Protein AF-A0A2D5JL17-F1 (afdb_monomer)

Foldseek 3Di:
DVVVVVVVVVVVVVVVVVVVVCVVVQVVHDDADQDAQPDFADDVVVVVVVQVVQVVVCVVVPNPDGDDDFFEEAEDEACLAPVNVVCLDVVNVHVHHDHNLVVLVCCVPVVQGAEYEHAGALLSDDLVNLVSQLVSLCCSQQPPVRHGHPRYHYWYWYKAADDDPDPVRGPGIDIDTFPDSDCVRDDSGRDHDDDDSSCVRPVVVVVVVPD

Sequence (211 aa):
MKRLVLLVLFLFLVGTTYFAGGIYYGWIGKLEQVGSIQGKMIPSKIISQRTEAQIKSSKRIGVKEPKQILFGDLHVHTTFSTDAFLWTLPMLNGSGSAPMADACDYARYCSGIDFWATTDHAEASTPRKWEQTKDLVRQCSFASDNEESTDVVSFIGFEWTQVGALPSEHYGHKNVIFKDLEDKKVAKRPIAASGVAVNALRNNAANTSNS

Radius of gyration: 23.54 Å; Cα contacts (8 Å, |Δi|>4): 304; chains: 1; bounding box: 66×35×75 Å

Secondary structure (DSSP, 8-state):
-HHHHHHHHHHHHHHHHHHHHHHHTTTT----------PPPPPHHHHHHHHHHHHHHHHHTT-SSPPPP--EEEEE--TTSHHHHHHTSGGGT------TTHHHHIIIIIS--SEEEE--BGGG--HHHHHHHHHHHHHHHB-TTSPBPSS-EEEEEEEEE---SSGGG---EEEEEES--STTTS-SS--PPSSHHHIIIIIHHHTTS--

Structure (mmCIF, N/CA/C/O backbone):
data_AF-A0A2D5JL17-F1
#
_entry.id   AF-A0A2D5JL17-F1
#
loop_
_atom_site.group_PDB
_atom_site.id
_atom_site.type_symbol
_atom_site.label_atom_id
_atom_site.label_alt_id
_atom_site.label_comp_id
_atom_site.label_asym_id
_atom_site.label_entity_id
_atom_site.label_seq_id
_atom_site.pdbx_PDB_ins_code
_atom_site.Cartn_x
_atom_site.Cartn_y
_atom_site.Cartn_z
_atom_site.occupancy
_atom_site.B_iso_or_equiv
_atom_site.auth_seq_id
_atom_site.auth_comp_id
_atom_site.auth_asym_id
_atom_site.auth_atom_id
_atom_site.pdbx_PDB_model_num
ATOM 1 N N . MET A 1 1 ? 36.446 10.413 -47.952 1.00 73.06 1 MET A N 1
ATOM 2 C CA . MET A 1 1 ? 35.986 9.185 -47.259 1.00 73.06 1 MET A CA 1
ATOM 3 C C . MET A 1 1 ? 36.547 9.039 -45.842 1.00 73.06 1 MET A C 1
ATOM 5 O O . MET A 1 1 ? 35.755 9.133 -44.921 1.00 73.06 1 MET A O 1
ATOM 9 N N . LYS A 1 2 ? 37.866 8.907 -45.609 1.00 84.56 2 LYS A N 1
ATOM 10 C CA . LYS A 1 2 ? 38.431 8.702 -44.247 1.00 84.56 2 LYS A CA 1
ATOM 11 C C . LYS A 1 2 ? 38.039 9.767 -43.202 1.00 84.56 2 LYS A C 1
ATOM 13 O O . LYS A 1 2 ? 37.669 9.414 -42.093 1.00 84.56 2 LYS A O 1
ATOM 18 N N . ARG A 1 3 ? 38.063 11.059 -43.562 1.00 88.25 3 ARG A N 1
ATOM 19 C CA . ARG A 1 3 ? 37.643 12.158 -42.663 1.00 88.25 3 ARG A CA 1
ATOM 20 C C . ARG A 1 3 ? 36.155 12.109 -42.303 1.00 88.25 3 ARG A C 1
ATOM 22 O O . ARG A 1 3 ? 35.802 12.409 -41.174 1.00 88.25 3 ARG A O 1
ATOM 29 N N . LEU A 1 4 ? 35.308 11.693 -43.246 1.00 91.38 4 LEU A N 1
ATOM 30 C CA . LEU A 1 4 ? 33.873 11.526 -43.014 1.00 91.38 4 LEU A CA 1
ATOM 31 C C . LEU A 1 4 ? 33.614 10.346 -42.067 1.00 91.38 4 LEU A C 1
ATOM 33 O O . LEU A 1 4 ? 32.843 10.478 -41.129 1.00 91.38 4 LEU A O 1
ATOM 37 N N . VAL A 1 5 ? 34.322 9.229 -42.263 1.00 93.38 5 VAL A N 1
ATOM 38 C CA . VAL A 1 5 ? 34.250 8.058 -41.372 1.00 93.38 5 VAL A CA 1
ATOM 39 C C . VAL A 1 5 ? 34.704 8.414 -39.953 1.00 93.38 5 VAL A C 1
ATOM 41 O O . VAL A 1 5 ? 34.017 8.080 -38.995 1.00 93.38 5 VAL A O 1
ATOM 44 N N . LEU A 1 6 ? 35.816 9.143 -39.807 1.00 94.31 6 LEU A N 1
ATOM 45 C CA . LEU A 1 6 ? 36.299 9.608 -38.501 1.00 94.31 6 LEU A CA 1
ATOM 46 C C . LEU A 1 6 ? 35.304 10.550 -37.810 1.00 94.31 6 LEU A C 1
ATOM 48 O O . LEU A 1 6 ? 35.093 10.426 -36.609 1.00 94.31 6 LEU A O 1
ATOM 52 N N . LEU A 1 7 ? 34.671 11.456 -38.560 1.00 95.44 7 LEU A N 1
ATOM 53 C CA . LEU A 1 7 ? 33.655 12.360 -38.021 1.00 95.44 7 LEU A CA 1
ATOM 54 C C . LEU A 1 7 ? 32.419 11.593 -37.528 1.00 95.44 7 LEU A C 1
ATOM 56 O O . LEU A 1 7 ? 31.930 11.864 -36.436 1.00 95.44 7 LEU A O 1
ATOM 60 N N . VAL A 1 8 ? 31.943 10.610 -38.296 1.00 95.88 8 VAL A N 1
ATOM 61 C CA . VAL A 1 8 ? 30.804 9.765 -37.900 1.00 95.88 8 VAL A CA 1
ATOM 62 C C . VAL A 1 8 ? 31.134 8.947 -36.651 1.00 95.88 8 VAL A C 1
ATOM 64 O O . VAL A 1 8 ? 30.331 8.914 -35.724 1.00 95.88 8 VAL A O 1
ATOM 67 N N . LEU A 1 9 ? 32.325 8.342 -36.582 1.00 96.00 9 LEU A N 1
ATOM 68 C CA . LEU A 1 9 ? 32.768 7.601 -35.395 1.00 96.00 9 LEU A CA 1
ATOM 69 C C . LEU A 1 9 ? 32.884 8.505 -34.163 1.00 96.00 9 LEU A C 1
ATOM 71 O O . LEU A 1 9 ? 32.472 8.109 -33.075 1.00 96.00 9 LEU A O 1
ATOM 75 N N . PHE A 1 10 ? 33.399 9.725 -34.329 1.00 96.75 10 PHE A N 1
ATOM 76 C CA . PHE A 1 10 ? 33.478 10.699 -33.245 1.00 96.75 10 PHE A CA 1
ATOM 77 C C . PHE A 1 10 ? 32.087 11.109 -32.746 1.00 96.75 10 PHE A C 1
ATOM 79 O O . PHE A 1 10 ? 31.839 11.068 -31.545 1.00 96.75 10 PHE A O 1
ATOM 86 N N . LEU A 1 11 ? 31.157 11.437 -33.649 1.00 96.75 11 LEU A N 1
ATOM 87 C CA . LEU A 1 11 ? 29.778 11.776 -33.283 1.00 96.75 11 LEU A CA 1
ATOM 88 C C . LEU A 1 11 ? 29.062 10.608 -32.598 1.00 96.75 11 LEU A C 1
ATOM 90 O O . LEU A 1 11 ? 28.341 10.825 -31.629 1.00 96.75 11 LEU A O 1
ATOM 94 N N . PHE A 1 12 ? 29.292 9.374 -33.051 1.00 97.12 12 PHE A N 1
ATOM 95 C CA . PHE A 1 12 ? 28.747 8.183 -32.406 1.00 97.12 12 PHE A CA 1
ATOM 96 C C . PHE A 1 12 ? 29.311 7.990 -30.991 1.00 97.12 12 PHE A C 1
ATOM 98 O O . PHE A 1 12 ? 28.561 7.719 -30.054 1.00 97.12 12 PHE A O 1
ATOM 105 N N . LEU A 1 13 ? 30.618 8.188 -30.799 1.00 97.19 13 LEU A N 1
ATOM 106 C CA . LEU A 1 13 ? 31.252 8.106 -29.482 1.00 97.19 13 LEU A CA 1
ATOM 107 C C . LEU A 1 13 ? 30.732 9.198 -28.534 1.00 97.19 13 LEU A C 1
ATOM 109 O O . LEU A 1 13 ? 30.381 8.915 -27.391 1.00 97.19 13 LEU A O 1
ATOM 113 N N . VAL A 1 14 ? 30.635 10.445 -29.001 1.00 97.12 14 VAL A N 1
ATOM 114 C CA . VAL A 1 14 ? 30.084 11.558 -28.210 1.00 97.12 14 VAL A CA 1
ATOM 115 C C . VAL A 1 14 ? 28.610 11.313 -27.883 1.00 97.12 14 VAL A C 1
ATOM 117 O O . VAL A 1 14 ? 28.195 11.495 -26.744 1.00 97.12 14 VAL A O 1
ATOM 120 N N . GLY A 1 15 ? 27.821 10.841 -28.849 1.00 96.06 15 GLY A N 1
ATOM 121 C CA . GLY A 1 15 ? 26.410 10.523 -28.640 1.00 96.06 15 GLY A CA 1
ATOM 122 C C . GLY A 1 15 ? 26.205 9.402 -27.622 1.00 96.06 15 GLY A C 1
ATOM 123 O O . GLY A 1 15 ? 25.405 9.547 -26.701 1.00 96.06 15 GLY A O 1
ATOM 124 N N . THR A 1 16 ? 26.959 8.306 -27.737 1.00 95.06 16 THR A N 1
ATOM 125 C CA . THR A 1 16 ? 26.862 7.173 -26.801 1.00 95.06 16 THR A CA 1
ATOM 126 C C . THR A 1 16 ? 27.352 7.538 -25.402 1.00 95.06 16 THR A C 1
ATOM 128 O O . THR A 1 16 ? 26.693 7.185 -24.429 1.00 95.06 16 THR A O 1
ATOM 131 N N . THR A 1 17 ? 28.447 8.294 -25.276 1.00 95.50 17 THR A N 1
ATOM 132 C CA . THR A 1 17 ? 28.935 8.778 -23.970 1.00 95.50 17 THR A CA 1
ATOM 133 C C . THR A 1 17 ? 27.968 9.762 -23.319 1.00 95.50 17 THR A C 1
ATOM 135 O O . THR A 1 17 ? 27.693 9.633 -22.128 1.00 95.50 17 THR A O 1
ATOM 138 N N . TYR A 1 18 ? 27.390 10.693 -24.084 1.00 95.25 18 TYR A N 1
ATOM 139 C CA . TYR A 1 18 ? 26.364 11.609 -23.587 1.00 95.25 18 TYR A CA 1
ATOM 140 C C . TYR A 1 18 ? 25.111 10.857 -23.124 1.00 95.25 18 TYR A C 1
ATOM 142 O O . TYR A 1 18 ? 24.615 11.100 -22.027 1.00 95.25 18 TYR A O 1
ATOM 150 N N . PHE A 1 19 ? 24.635 9.894 -23.918 1.00 92.44 19 PHE A N 1
ATOM 151 C CA . PHE A 1 19 ? 23.480 9.067 -23.572 1.00 92.44 19 PHE A CA 1
ATOM 152 C C . PHE A 1 19 ? 23.734 8.206 -22.326 1.00 92.44 19 PHE A C 1
ATOM 154 O O . PHE A 1 19 ? 22.930 8.221 -21.395 1.00 92.44 19 PHE A O 1
ATOM 161 N N . ALA A 1 20 ? 24.875 7.513 -22.257 1.00 92.31 20 ALA A N 1
ATOM 162 C CA . ALA A 1 20 ? 25.261 6.713 -21.096 1.00 92.31 20 ALA A CA 1
ATOM 163 C C . ALA A 1 20 ? 25.436 7.575 -19.835 1.00 92.31 20 ALA A C 1
ATOM 165 O O . ALA A 1 20 ? 24.981 7.190 -18.759 1.00 92.31 20 ALA A O 1
ATOM 166 N N . GLY A 1 21 ? 26.029 8.766 -19.971 1.00 93.50 21 GLY A N 1
ATOM 167 C CA . GLY A 1 21 ? 26.091 9.762 -18.904 1.00 93.50 21 GLY A CA 1
ATOM 168 C C . GLY A 1 21 ? 24.695 10.186 -18.444 1.00 93.50 21 GLY A C 1
ATOM 169 O O . GLY A 1 21 ? 24.423 10.192 -17.249 1.00 93.50 21 GLY A O 1
ATOM 170 N N . GLY A 1 22 ? 23.780 10.450 -19.378 1.00 92.25 22 GLY A N 1
ATOM 171 C CA . GLY A 1 22 ? 22.385 10.775 -19.079 1.00 92.25 22 GLY A CA 1
ATOM 172 C C . GLY A 1 22 ? 21.654 9.673 -18.305 1.00 92.25 22 GLY A C 1
ATOM 173 O O . GLY A 1 22 ? 20.919 9.979 -17.367 1.00 92.25 22 GLY A O 1
ATOM 174 N N . ILE A 1 23 ? 21.895 8.397 -18.632 1.00 88.12 23 ILE A N 1
ATOM 175 C CA . ILE A 1 23 ? 21.399 7.252 -17.849 1.00 88.12 23 ILE A CA 1
ATOM 176 C C . ILE A 1 23 ? 22.005 7.267 -16.443 1.00 88.12 23 ILE A C 1
ATOM 178 O O . ILE A 1 23 ? 21.276 7.202 -15.456 1.00 88.12 23 ILE A O 1
ATOM 182 N N . TYR A 1 24 ? 23.331 7.379 -16.347 1.00 88.38 24 TYR A N 1
ATOM 183 C CA . TYR A 1 24 ? 24.060 7.316 -15.080 1.00 88.38 24 TYR A CA 1
ATOM 184 C C . TYR A 1 24 ? 23.655 8.432 -14.106 1.00 88.38 24 TYR A C 1
ATOM 186 O O . TYR A 1 24 ? 23.441 8.182 -12.922 1.00 88.38 24 TYR A O 1
ATOM 194 N N . TYR A 1 25 ? 23.492 9.659 -14.605 1.00 90.00 25 TYR A N 1
ATOM 195 C CA . TYR A 1 25 ? 23.049 10.809 -13.812 1.00 90.00 25 TYR A CA 1
ATOM 196 C C . TYR A 1 25 ? 21.520 10.890 -13.649 1.00 90.00 25 TYR A C 1
ATOM 198 O O . TYR A 1 25 ? 21.024 11.797 -12.977 1.00 90.00 25 TYR A O 1
ATOM 206 N N . GLY A 1 26 ? 20.762 9.953 -14.231 1.00 84.56 26 GLY A N 1
ATOM 207 C CA . GLY A 1 26 ? 19.308 9.865 -14.086 1.00 84.56 26 GLY A CA 1
ATOM 208 C C . GLY A 1 26 ? 18.527 10.972 -14.800 1.00 84.56 26 GLY A C 1
ATOM 209 O O . GLY A 1 26 ? 17.418 11.302 -14.383 1.00 84.56 26 GLY A O 1
ATOM 210 N N . TRP A 1 27 ? 19.080 11.563 -15.864 1.00 87.50 27 TRP A N 1
ATOM 211 C CA . TRP A 1 27 ? 18.397 12.589 -16.668 1.00 87.50 27 TRP A CA 1
ATOM 212 C C . TRP A 1 27 ? 17.170 12.045 -17.402 1.00 87.50 27 TRP A C 1
ATOM 214 O O . TRP A 1 27 ? 16.247 12.795 -17.699 1.00 87.50 27 TRP A O 1
ATOM 224 N N . ILE A 1 28 ? 17.149 10.738 -17.664 1.00 83.31 28 ILE A N 1
ATOM 225 C CA . ILE A 1 28 ? 16.029 10.041 -18.308 1.00 83.31 28 ILE A CA 1
ATOM 226 C C . ILE A 1 28 ? 15.045 9.418 -17.302 1.00 83.31 28 ILE A C 1
ATOM 228 O O . ILE A 1 28 ? 14.221 8.587 -17.673 1.00 83.31 28 ILE A O 1
ATOM 232 N N . GLY A 1 29 ? 15.142 9.802 -16.027 1.00 78.88 29 GLY A N 1
ATOM 233 C CA . GLY A 1 29 ? 14.316 9.286 -14.942 1.00 78.88 29 GLY A CA 1
ATOM 234 C C . GLY A 1 29 ? 15.109 8.475 -13.922 1.00 78.88 29 GLY A C 1
ATOM 235 O O . GLY A 1 29 ? 16.240 8.045 -14.155 1.00 78.88 29 GLY A O 1
ATOM 236 N N . LYS A 1 30 ? 14.497 8.282 -12.755 1.00 80.00 30 LYS A N 1
ATOM 237 C CA . LYS A 1 30 ? 15.030 7.459 -11.668 1.00 80.00 30 LYS A CA 1
ATOM 238 C C . LYS A 1 30 ? 14.089 6.292 -11.431 1.00 80.00 30 LYS A C 1
ATOM 240 O O . LYS A 1 30 ? 12.882 6.410 -11.613 1.00 80.00 30 LYS A O 1
ATOM 245 N N . LEU A 1 31 ? 14.658 5.166 -11.021 1.00 81.88 31 LEU A N 1
ATOM 246 C CA . LEU A 1 31 ? 13.867 4.011 -10.629 1.00 81.88 31 LEU A CA 1
ATOM 247 C C . LEU A 1 31 ? 13.041 4.352 -9.387 1.00 81.88 31 LEU A C 1
ATOM 249 O O . LEU A 1 31 ? 13.606 4.844 -8.410 1.00 81.88 31 LEU A O 1
ATOM 253 N N . GLU A 1 32 ? 11.751 4.019 -9.418 1.00 83.31 32 GLU A N 1
ATOM 254 C CA . GLU A 1 32 ? 10.843 4.191 -8.283 1.00 83.31 32 GLU A CA 1
ATOM 255 C C . GLU A 1 32 ? 11.391 3.491 -7.028 1.00 83.31 32 GLU A C 1
ATOM 257 O O . GLU A 1 32 ? 11.836 2.328 -7.082 1.00 83.31 32 GLU A O 1
ATOM 262 N N . GLN A 1 33 ? 11.380 4.227 -5.916 1.00 85.50 33 GLN A N 1
ATOM 263 C CA . GLN A 1 33 ? 11.885 3.803 -4.612 1.00 85.50 33 GLN A CA 1
ATOM 264 C C . GLN A 1 33 ? 10.748 3.772 -3.596 1.00 85.50 33 GLN A C 1
ATOM 266 O O . GLN A 1 33 ? 9.767 4.492 -3.726 1.00 85.50 33 GLN A O 1
ATOM 271 N N . VAL A 1 34 ? 10.917 2.974 -2.544 1.00 91.12 34 VAL A N 1
ATOM 272 C CA . VAL A 1 34 ? 9.955 2.917 -1.432 1.00 91.12 34 VAL A CA 1
ATOM 273 C C . VAL A 1 34 ? 9.833 4.266 -0.724 1.00 91.12 34 VAL A C 1
ATOM 275 O O . VAL A 1 34 ? 8.748 4.628 -0.290 1.00 91.12 34 VAL A O 1
ATOM 278 N N . GLY A 1 35 ? 10.933 5.016 -0.619 1.00 90.56 35 GLY A N 1
ATOM 279 C CA . GLY A 1 35 ? 11.022 6.173 0.271 1.00 90.56 35 GLY A CA 1
ATOM 280 C C . GLY A 1 35 ? 11.260 5.749 1.720 1.00 90.56 35 GLY A C 1
ATOM 281 O O . GLY A 1 35 ? 11.680 4.622 1.984 1.00 90.56 35 GLY A O 1
ATOM 282 N N . SER A 1 36 ? 11.015 6.663 2.654 1.00 90.00 36 SER A N 1
ATOM 283 C CA . SER A 1 36 ? 11.091 6.399 4.090 1.00 90.00 36 SER A CA 1
ATOM 284 C C . SER A 1 36 ? 9.949 7.088 4.822 1.00 90.00 36 SER A C 1
ATOM 286 O O . SER A 1 36 ? 9.604 8.226 4.503 1.00 90.00 36 SER A O 1
ATOM 288 N N . ILE A 1 37 ? 9.388 6.388 5.808 1.00 90.31 37 ILE A N 1
ATOM 289 C CA . ILE A 1 37 ? 8.346 6.911 6.694 1.00 90.31 37 ILE A CA 1
ATOM 290 C C . ILE A 1 37 ? 8.965 8.049 7.512 1.00 90.31 37 ILE A C 1
ATOM 292 O O . ILE A 1 37 ? 9.978 7.851 8.187 1.00 90.31 37 ILE A O 1
ATOM 296 N N . GLN A 1 38 ? 8.392 9.245 7.413 1.00 89.44 38 GLN A N 1
ATOM 297 C CA . GLN A 1 38 ? 8.876 10.445 8.101 1.00 89.44 38 GLN A CA 1
ATOM 298 C C . GLN A 1 38 ? 8.184 10.635 9.448 1.00 89.44 38 GLN A C 1
ATOM 300 O O . GLN A 1 38 ? 8.760 11.173 10.398 1.00 89.44 38 GLN A O 1
ATOM 305 N N . GLY A 1 39 ? 6.918 10.240 9.518 1.00 85.38 39 GLY A N 1
ATOM 306 C CA . GLY A 1 39 ? 6.079 10.447 10.673 1.00 85.38 39 GLY A CA 1
ATOM 307 C C . GLY A 1 39 ? 6.369 9.476 11.813 1.00 85.38 39 GLY A C 1
ATOM 308 O O . GLY A 1 39 ? 6.630 8.291 11.621 1.00 85.38 39 GLY A O 1
ATOM 309 N N . LYS A 1 40 ? 6.281 9.984 13.044 1.00 87.69 40 LYS A N 1
ATOM 310 C CA . LYS A 1 40 ? 6.382 9.162 14.260 1.00 87.69 40 LYS A CA 1
ATOM 311 C C . LYS A 1 40 ? 5.055 8.468 14.557 1.00 87.69 40 LYS A C 1
ATOM 313 O O . LYS A 1 40 ? 4.041 8.795 13.953 1.00 87.69 40 LYS A O 1
ATOM 318 N N . MET A 1 41 ? 5.030 7.556 15.519 1.00 87.88 41 MET A N 1
ATOM 319 C CA . MET A 1 41 ? 3.767 7.035 16.043 1.00 87.88 41 MET A CA 1
ATOM 320 C C . MET A 1 41 ? 2.947 8.160 16.700 1.00 87.88 41 MET A C 1
ATOM 322 O O . MET A 1 41 ? 3.504 9.031 17.379 1.00 87.88 41 MET A O 1
ATOM 326 N N . ILE A 1 42 ? 1.624 8.142 16.531 1.00 90.50 42 ILE A N 1
ATOM 327 C CA . ILE A 1 42 ? 0.713 9.001 17.290 1.00 90.50 42 ILE A CA 1
ATOM 328 C C . ILE A 1 42 ? 0.882 8.673 18.782 1.00 90.50 42 ILE A C 1
ATOM 330 O O . ILE A 1 42 ? 0.836 7.501 19.158 1.00 90.50 42 ILE A O 1
ATOM 334 N N . PRO A 1 43 ? 1.036 9.678 19.667 1.00 91.38 43 PRO A N 1
ATOM 335 C CA . PRO A 1 43 ? 1.224 9.424 21.089 1.00 91.38 43 PRO A CA 1
ATOM 336 C C . PRO A 1 43 ? 0.095 8.572 21.684 1.00 91.38 43 PRO A C 1
ATOM 338 O O . PRO A 1 43 ? -1.084 8.900 21.528 1.00 91.38 43 PRO A O 1
ATOM 341 N N . SER A 1 44 ? 0.454 7.543 22.456 1.00 90.25 44 SER A N 1
ATOM 342 C CA . SER A 1 44 ? -0.489 6.601 23.084 1.00 90.25 44 SER A CA 1
ATOM 343 C C . SER A 1 44 ? -1.589 7.285 23.904 1.00 90.25 44 SER A C 1
ATOM 345 O O . SER A 1 44 ? -2.731 6.832 23.927 1.00 90.25 44 SER A O 1
ATOM 347 N N . LYS A 1 45 ? -1.287 8.438 24.517 1.00 94.25 45 LYS A N 1
ATOM 348 C CA . LYS A 1 45 ? -2.273 9.271 25.219 1.00 94.25 45 LYS A CA 1
ATOM 349 C C . LYS A 1 45 ? -3.419 9.722 24.307 1.00 94.25 45 LYS A C 1
ATOM 351 O O . LYS A 1 45 ? -4.567 9.712 24.739 1.00 94.25 45 LYS A O 1
ATOM 356 N N . ILE A 1 46 ? -3.124 10.108 23.065 1.00 93.94 46 ILE A N 1
ATOM 357 C CA . ILE A 1 46 ? -4.140 10.520 22.086 1.00 93.94 46 ILE A CA 1
ATOM 358 C C . ILE A 1 46 ? -4.995 9.315 21.681 1.00 93.94 46 ILE A C 1
ATOM 360 O O . ILE A 1 46 ? -6.218 9.430 21.628 1.00 93.94 46 ILE A O 1
ATOM 364 N N . ILE A 1 47 ? -4.373 8.152 21.466 1.00 92.06 47 ILE A N 1
ATOM 365 C CA . ILE A 1 47 ? -5.085 6.907 21.150 1.00 92.06 47 ILE A CA 1
ATOM 366 C C . ILE A 1 47 ? -6.014 6.495 22.306 1.00 92.06 47 ILE A C 1
ATOM 368 O O . ILE A 1 47 ? -7.204 6.275 22.084 1.00 92.06 47 ILE A O 1
ATOM 372 N N . SER A 1 48 ? -5.531 6.508 23.555 1.00 92.88 48 SER A N 1
ATOM 373 C CA . SER A 1 48 ? -6.350 6.228 24.750 1.00 92.88 48 SER A CA 1
ATOM 374 C C . SER A 1 48 ? -7.536 7.185 24.864 1.00 92.88 48 SER A C 1
ATOM 376 O O . SER A 1 48 ? -8.666 6.750 25.077 1.00 92.88 48 SER A O 1
ATOM 378 N N . GLN A 1 49 ? -7.316 8.485 24.639 1.00 95.19 49 GLN A N 1
ATOM 379 C CA . GLN A 1 49 ? -8.383 9.490 24.670 1.00 95.19 49 GLN A CA 1
ATOM 380 C C . GLN A 1 49 ? -9.472 9.225 23.620 1.00 95.19 49 GLN A C 1
ATOM 382 O O . GLN A 1 49 ? -10.659 9.378 23.921 1.00 95.19 49 GLN A O 1
ATOM 387 N N . ARG A 1 50 ? -9.099 8.802 22.402 1.00 93.25 50 ARG A N 1
ATOM 388 C CA . ARG A 1 50 ? -10.059 8.415 21.350 1.00 93.25 50 ARG A CA 1
ATOM 389 C C . ARG A 1 50 ? -10.886 7.200 21.778 1.00 93.25 50 ARG A C 1
ATOM 391 O O . ARG A 1 50 ? -12.116 7.235 21.690 1.00 93.25 50 ARG A O 1
ATOM 398 N N . THR A 1 51 ? -10.233 6.167 22.304 1.00 93.19 51 THR A N 1
ATOM 399 C CA . THR A 1 51 ? -10.892 4.946 22.791 1.00 93.19 51 THR A CA 1
ATOM 400 C C . THR A 1 51 ? -11.847 5.239 23.951 1.00 93.19 51 THR A C 1
ATOM 402 O O . THR A 1 51 ? -13.008 4.826 23.930 1.00 93.19 51 THR A O 1
ATOM 405 N N . GLU A 1 52 ? -11.415 6.025 24.938 1.00 94.88 52 GLU A N 1
ATOM 406 C CA . GLU A 1 52 ? -12.249 6.451 26.067 1.00 94.88 52 GLU A CA 1
ATOM 407 C C . GLU A 1 52 ? -13.471 7.257 25.609 1.00 94.88 52 GLU A C 1
ATOM 409 O O . GLU A 1 52 ? -14.580 7.053 26.115 1.00 94.88 52 GLU A O 1
ATOM 414 N N . ALA A 1 53 ? -13.305 8.142 24.620 1.00 95.25 53 ALA A N 1
ATOM 415 C CA . ALA A 1 53 ? -14.406 8.908 24.048 1.00 95.25 53 ALA A CA 1
ATOM 416 C C . ALA A 1 53 ? -15.450 8.005 23.362 1.00 95.25 53 ALA A C 1
ATOM 418 O O . ALA A 1 53 ? -16.656 8.229 23.541 1.00 95.25 53 ALA A O 1
ATOM 419 N N . GLN A 1 54 ? -15.024 6.960 22.638 1.00 95.19 54 GLN A N 1
ATOM 420 C CA . GLN A 1 54 ? -15.937 5.961 22.064 1.00 95.19 54 GLN A CA 1
ATOM 421 C C . GLN A 1 54 ? -16.663 5.157 23.156 1.00 95.19 54 GLN A C 1
ATOM 423 O O . GLN A 1 54 ? -17.890 5.023 23.119 1.00 95.19 54 GLN A O 1
ATOM 428 N N . ILE A 1 55 ? -15.947 4.683 24.182 1.00 95.12 55 ILE A N 1
ATOM 429 C CA . ILE A 1 55 ? -16.537 3.935 25.307 1.00 95.12 55 ILE A CA 1
ATOM 430 C C . ILE A 1 55 ? -17.554 4.799 26.065 1.00 95.12 55 ILE A C 1
ATOM 432 O O . ILE A 1 55 ? -18.653 4.350 26.389 1.00 95.12 55 ILE A O 1
ATOM 436 N N . LYS A 1 56 ? -17.237 6.071 26.326 1.00 95.31 56 LYS A N 1
ATOM 437 C CA . LYS A 1 56 ? -18.171 7.001 26.974 1.00 95.31 56 LYS A CA 1
ATOM 438 C C . LYS A 1 56 ? -19.413 7.233 26.113 1.00 95.31 56 LYS A C 1
ATOM 440 O O . LYS A 1 56 ? -20.521 7.304 26.641 1.00 95.31 56 LYS A O 1
ATOM 445 N N . SER A 1 57 ? -19.246 7.339 24.796 1.00 95.88 57 SER A N 1
ATOM 446 C CA . SER A 1 57 ? -20.356 7.531 23.856 1.00 95.88 57 SER A CA 1
ATOM 447 C C . SER A 1 57 ? -21.270 6.314 23.770 1.00 95.88 57 SER A C 1
ATOM 449 O O . SER A 1 57 ? -22.482 6.472 23.879 1.00 95.88 57 SER A O 1
ATOM 451 N N . SER A 1 58 ? -20.708 5.111 23.667 1.00 95.69 58 SER A N 1
ATOM 452 C CA . SER A 1 58 ? -21.476 3.859 23.638 1.00 95.69 58 SER A CA 1
ATOM 453 C C . SER A 1 58 ? -22.259 3.624 24.935 1.00 95.69 58 SER A C 1
ATOM 455 O O . SER A 1 58 ? -23.439 3.278 24.885 1.00 95.69 58 SER A O 1
ATOM 457 N N . LYS A 1 59 ? -21.664 3.916 26.101 1.00 94.31 59 LYS A N 1
ATOM 458 C CA . LYS A 1 59 ? -22.370 3.858 27.393 1.00 94.31 59 LYS A CA 1
ATOM 459 C C . LYS A 1 59 ? -23.551 4.832 27.461 1.00 94.31 59 LYS A C 1
ATOM 461 O O . LYS A 1 59 ? -24.599 4.469 27.986 1.00 94.31 59 LYS A O 1
ATOM 466 N N . ARG A 1 60 ? -23.424 6.044 26.900 1.00 95.81 60 ARG A N 1
ATOM 467 C CA . ARG A 1 60 ? -24.518 7.041 26.866 1.00 95.81 60 ARG A CA 1
ATOM 468 C C . ARG A 1 60 ? -25.743 6.579 26.077 1.00 95.81 60 ARG A C 1
ATOM 470 O O . ARG A 1 60 ? -26.845 6.991 26.414 1.00 95.81 60 ARG A O 1
ATOM 477 N N . ILE A 1 61 ? -25.558 5.736 25.064 1.00 96.00 61 ILE A N 1
ATOM 478 C CA . ILE A 1 61 ? -26.655 5.168 24.262 1.00 96.00 61 ILE A CA 1
ATOM 479 C C . ILE A 1 61 ? -27.090 3.772 24.750 1.00 96.00 61 ILE A C 1
ATOM 481 O O . ILE A 1 61 ? -27.835 3.085 24.060 1.00 96.00 61 ILE A O 1
ATOM 485 N N . GLY A 1 62 ? -26.634 3.339 25.933 1.00 95.69 62 GLY A N 1
ATOM 486 C CA . GLY A 1 62 ? -27.091 2.105 26.580 1.00 95.69 62 GLY A CA 1
ATOM 487 C C . GLY A 1 62 ? -26.432 0.807 26.094 1.00 95.69 62 GLY A C 1
ATOM 488 O O . GLY A 1 62 ? -26.969 -0.271 26.348 1.00 95.69 62 GLY A O 1
ATOM 489 N N . VAL A 1 63 ? -25.277 0.865 25.418 1.00 95.44 63 VAL A N 1
ATOM 490 C CA . VAL A 1 63 ? -24.535 -0.348 25.025 1.00 95.44 63 VAL A CA 1
ATOM 491 C C . VAL A 1 63 ? -23.933 -1.015 26.269 1.00 95.44 63 VAL A C 1
ATOM 493 O O . VAL A 1 63 ? -23.115 -0.409 26.959 1.00 95.44 63 VAL A O 1
ATOM 496 N N . LYS A 1 64 ? -24.322 -2.271 26.538 1.00 91.19 64 LYS A N 1
ATOM 497 C CA . LYS A 1 64 ? -23.839 -3.058 27.692 1.00 91.19 64 LYS A CA 1
ATOM 498 C C . LYS A 1 64 ? -22.349 -3.392 27.604 1.00 91.19 64 LYS A C 1
ATOM 500 O O . LYS A 1 64 ? -21.635 -3.199 28.576 1.00 91.19 64 LYS A O 1
ATOM 505 N N . GLU A 1 65 ? -21.904 -3.830 26.428 1.00 92.25 65 GLU A N 1
ATOM 506 C CA . GLU A 1 65 ? -20.518 -4.228 26.153 1.00 92.25 65 GLU A CA 1
ATOM 507 C C . GLU A 1 65 ? -19.946 -3.363 25.019 1.00 92.25 65 GLU A C 1
ATOM 509 O O . GLU A 1 65 ? -20.090 -3.711 23.840 1.00 92.25 65 GLU A O 1
ATOM 514 N N . PRO A 1 66 ? -19.371 -2.186 25.341 1.00 90.50 66 PRO A N 1
ATOM 515 C CA . PRO A 1 66 ? -18.738 -1.312 24.362 1.00 90.50 66 PRO A CA 1
ATOM 516 C C . PRO A 1 66 ? -17.673 -2.036 23.535 1.00 90.50 66 PRO A C 1
ATOM 518 O O . PRO A 1 66 ? -16.700 -2.552 24.077 1.00 90.50 66 PRO A O 1
ATOM 521 N N . LYS A 1 67 ? -17.834 -2.020 22.210 1.00 90.69 67 LYS A N 1
ATOM 522 C CA . LYS A 1 67 ? -16.791 -2.416 21.256 1.00 90.69 67 LYS A CA 1
ATOM 523 C C . LYS A 1 67 ? -16.102 -1.174 20.697 1.00 90.69 67 LYS A C 1
ATOM 525 O O . LYS A 1 67 ? -16.704 -0.101 20.657 1.00 90.69 67 LYS A O 1
ATOM 530 N N . GLN A 1 68 ? -14.865 -1.341 20.243 1.00 90.81 68 GLN A N 1
ATOM 531 C CA . GLN A 1 68 ? -14.149 -0.313 19.495 1.00 90.81 68 GLN A CA 1
ATOM 532 C C . GLN A 1 68 ? -14.625 -0.303 18.039 1.00 90.81 68 GLN A C 1
ATOM 534 O O . GLN A 1 68 ? -14.756 -1.359 17.417 1.00 90.81 68 GLN A O 1
ATOM 539 N N . ILE A 1 69 ? -14.886 0.888 17.508 1.00 92.25 69 ILE A N 1
ATOM 540 C CA . ILE A 1 69 ? -15.114 1.120 16.082 1.00 92.25 69 ILE A CA 1
ATOM 541 C C . ILE A 1 69 ? -13.783 1.553 15.482 1.00 92.25 69 ILE A C 1
ATOM 543 O O . ILE A 1 69 ? -13.167 2.497 15.982 1.00 92.25 69 ILE A O 1
ATOM 547 N N . LEU A 1 70 ? -13.375 0.859 14.424 1.00 93.81 70 LEU A N 1
ATOM 548 C CA . LEU A 1 70 ? -12.176 1.152 13.654 1.00 93.81 70 LEU A CA 1
ATOM 549 C C . LEU A 1 70 ? -12.574 1.569 12.238 1.00 93.81 70 LEU A C 1
ATOM 551 O O . LEU A 1 70 ? -13.459 0.954 11.637 1.00 93.81 70 LEU A O 1
ATOM 555 N N . PHE A 1 71 ? -11.907 2.584 11.710 1.00 95.75 71 PHE A N 1
ATOM 556 C CA . PHE A 1 71 ? -12.034 3.051 10.337 1.00 95.75 71 PHE A CA 1
ATOM 557 C C . PHE A 1 71 ? -10.773 2.680 9.572 1.00 95.75 71 PHE A C 1
ATOM 559 O O . PHE A 1 71 ? -9.668 2.855 10.075 1.00 95.75 71 PHE A O 1
ATOM 566 N N . GLY A 1 72 ? -10.921 2.182 8.352 1.00 96.56 72 GLY A N 1
ATOM 567 C CA . GLY A 1 72 ? -9.764 1.777 7.576 1.00 96.56 72 GLY A CA 1
ATOM 568 C C . GLY A 1 72 ? -10.029 1.654 6.094 1.00 96.56 72 GLY A C 1
ATOM 569 O O . GLY A 1 72 ? -11.178 1.711 5.653 1.00 96.56 72 GLY A O 1
ATOM 570 N N . ASP A 1 73 ? -8.940 1.488 5.351 1.00 97.69 73 ASP A N 1
ATOM 571 C CA . ASP A 1 73 ? -8.935 1.395 3.895 1.00 97.69 73 ASP A CA 1
ATOM 572 C C . ASP A 1 73 ? -8.205 0.131 3.431 1.00 97.69 73 ASP A C 1
ATOM 574 O O . ASP A 1 73 ? -6.997 -0.021 3.597 1.00 97.69 73 ASP A O 1
ATOM 578 N N . LEU A 1 74 ? -8.950 -0.809 2.858 1.00 97.44 74 LEU A N 1
ATOM 579 C CA . LEU A 1 74 ? -8.422 -2.100 2.419 1.00 97.44 74 LEU A CA 1
ATOM 580 C C . LEU A 1 74 ? -8.124 -2.145 0.914 1.00 97.44 74 LEU A C 1
ATOM 582 O O . LEU A 1 74 ? -7.947 -3.242 0.378 1.00 97.44 74 LEU A O 1
ATOM 586 N N . HIS A 1 75 ? -8.108 -0.998 0.227 1.00 97.62 75 HIS A N 1
ATOM 587 C CA . HIS A 1 75 ? -7.834 -0.915 -1.208 1.00 97.62 75 HIS A CA 1
ATOM 588 C C . HIS A 1 75 ? -6.948 0.295 -1.545 1.00 97.62 75 HIS A C 1
ATOM 590 O O . HIS A 1 75 ? -7.391 1.250 -2.178 1.00 97.62 75 HIS A O 1
ATOM 596 N N . VAL A 1 76 ? -5.671 0.242 -1.152 1.00 96.50 76 VAL A N 1
ATOM 597 C CA . VAL A 1 76 ? -4.711 1.336 -1.370 1.00 96.50 76 VAL A CA 1
ATOM 598 C C . VAL A 1 76 ? -3.683 0.975 -2.440 1.00 96.50 76 VAL A C 1
ATOM 600 O O . VAL A 1 76 ? -2.971 -0.026 -2.325 1.00 96.50 76 VAL A O 1
ATOM 603 N N . HIS A 1 77 ? -3.563 1.841 -3.445 1.00 95.62 77 HIS A N 1
ATOM 604 C CA . HIS A 1 77 ? -2.556 1.761 -4.503 1.00 95.62 77 HIS A CA 1
ATOM 605 C C . HIS A 1 77 ? -1.440 2.772 -4.259 1.00 95.62 77 HIS A C 1
ATOM 607 O O . HIS A 1 77 ? -1.668 3.881 -3.776 1.00 95.62 77 HIS A O 1
ATOM 613 N N . THR A 1 78 ? -0.229 2.390 -4.633 1.00 94.31 78 THR A N 1
ATOM 614 C CA . THR A 1 78 ? 0.985 3.200 -4.555 1.00 94.31 78 THR A CA 1
ATOM 615 C C . THR A 1 78 ? 1.658 3.244 -5.922 1.00 94.31 78 THR A C 1
ATOM 617 O O . THR A 1 78 ? 1.310 2.492 -6.825 1.00 94.31 78 THR A O 1
ATOM 620 N N . THR A 1 79 ? 2.695 4.054 -6.096 1.00 92.75 79 THR A N 1
ATOM 621 C CA . THR A 1 79 ? 3.467 4.132 -7.353 1.00 92.75 79 THR A CA 1
ATOM 622 C C . THR A 1 79 ? 4.135 2.811 -7.772 1.00 92.75 79 THR A C 1
ATOM 624 O O . THR A 1 79 ? 4.736 2.716 -8.845 1.00 92.75 79 THR A O 1
ATOM 627 N N . PHE A 1 80 ? 4.034 1.748 -6.964 1.00 93.31 80 PHE A N 1
ATOM 628 C CA . PHE A 1 80 ? 4.445 0.406 -7.364 1.00 93.31 80 PHE A CA 1
ATOM 629 C C . PHE A 1 80 ? 3.429 -0.292 -8.272 1.00 93.31 80 PHE A C 1
ATOM 631 O O . PHE A 1 80 ? 3.842 -1.186 -9.025 1.00 93.31 80 PHE A O 1
ATOM 638 N N . SER A 1 81 ? 2.161 0.112 -8.269 1.00 92.62 81 SER A N 1
ATOM 639 C CA . SER A 1 81 ? 1.189 -0.265 -9.293 1.00 92.62 81 SER A CA 1
ATOM 640 C C . SER A 1 81 ? 1.271 0.661 -10.509 1.00 92.62 81 SER A C 1
ATOM 642 O O . SER A 1 81 ? 1.816 1.765 -10.476 1.00 92.62 81 SER A O 1
ATOM 644 N N . THR A 1 82 ? 0.812 0.158 -11.651 1.00 88.38 82 THR A N 1
ATOM 645 C CA . THR A 1 82 ? 0.918 0.870 -12.932 1.00 88.38 82 THR A CA 1
ATOM 646 C C . THR A 1 82 ? -0.064 2.022 -13.046 1.00 88.38 82 THR A C 1
ATOM 648 O O . THR A 1 82 ? 0.268 3.043 -13.634 1.00 88.38 82 THR A O 1
ATOM 651 N N . ASP A 1 83 ? -1.263 1.863 -12.503 1.00 90.06 83 ASP A N 1
ATOM 652 C CA . ASP A 1 83 ? -2.310 2.874 -12.516 1.00 90.06 83 ASP A CA 1
ATOM 653 C C . ASP A 1 83 ? -1.907 4.081 -11.665 1.00 90.06 83 ASP A C 1
ATOM 655 O O . ASP A 1 83 ? -1.802 5.183 -12.200 1.00 90.06 83 ASP A O 1
ATOM 659 N N . ALA A 1 84 ? -1.581 3.882 -10.385 1.00 91.44 84 ALA A N 1
ATOM 660 C CA . ALA A 1 84 ? -1.188 4.978 -9.505 1.00 91.44 84 ALA A CA 1
ATOM 661 C C . ALA A 1 84 ? 0.077 5.688 -10.009 1.00 91.44 84 ALA A C 1
ATOM 663 O O . ALA A 1 84 ? 0.115 6.918 -10.030 1.00 91.44 84 ALA A O 1
ATOM 664 N N . PHE A 1 85 ? 1.071 4.947 -10.518 1.00 90.44 85 PHE A N 1
ATOM 665 C CA . PHE A 1 85 ? 2.239 5.565 -11.148 1.00 90.44 85 PHE A CA 1
ATOM 666 C C . PHE A 1 85 ? 1.848 6.476 -12.319 1.00 90.44 85 PHE A C 1
ATOM 668 O O . PHE A 1 85 ? 2.277 7.628 -12.361 1.00 90.44 85 PHE A O 1
ATOM 675 N N . LEU A 1 86 ? 1.005 6.003 -13.245 1.00 89.56 86 LEU A N 1
ATOM 676 C CA . LEU A 1 86 ? 0.558 6.813 -14.380 1.00 89.56 86 LEU A CA 1
ATOM 677 C C . LEU A 1 86 ? -0.169 8.076 -13.907 1.00 89.56 86 LEU A C 1
ATOM 679 O O . LEU A 1 86 ? 0.185 9.170 -14.338 1.00 89.56 86 LEU A O 1
ATOM 683 N N . TRP A 1 87 ? -1.115 7.956 -12.975 1.00 87.75 87 TRP A N 1
ATOM 684 C CA . TRP A 1 87 ? -1.885 9.100 -12.475 1.00 87.75 87 TRP A CA 1
ATOM 685 C C . TRP A 1 87 ? -1.045 10.128 -11.709 1.00 87.75 87 TRP A C 1
ATOM 687 O O . TRP A 1 87 ? -1.423 11.295 -11.639 1.00 87.75 87 TRP A O 1
ATOM 697 N N . THR A 1 88 ? 0.121 9.739 -11.190 1.00 87.81 88 THR A N 1
ATOM 698 C CA . THR A 1 88 ? 1.047 10.677 -10.535 1.00 87.81 88 THR A CA 1
ATOM 699 C C . THR A 1 88 ? 1.883 11.507 -11.514 1.00 87.81 88 THR A C 1
ATOM 701 O O . THR A 1 88 ? 2.515 12.483 -11.101 1.00 87.81 88 THR A O 1
ATOM 704 N N . LEU A 1 89 ? 1.890 11.177 -12.812 1.00 87.56 89 LEU A N 1
ATOM 705 C CA . LEU A 1 89 ? 2.713 11.878 -13.797 1.00 87.56 89 LEU A CA 1
ATOM 706 C C . LEU A 1 89 ? 2.259 13.340 -13.987 1.00 87.56 89 LEU A C 1
ATOM 708 O O . LEU A 1 89 ? 1.071 13.585 -14.212 1.00 87.56 89 LEU A O 1
ATOM 712 N N . PRO A 1 90 ? 3.190 14.317 -14.035 1.00 86.12 90 PRO A N 1
ATOM 713 C CA . PRO A 1 90 ? 2.847 15.728 -14.243 1.00 86.12 90 PRO A CA 1
ATOM 714 C C . PRO A 1 90 ? 2.064 16.004 -15.532 1.00 86.12 90 PRO A C 1
ATOM 716 O O . PRO A 1 90 ? 1.223 16.894 -15.567 1.00 86.12 90 PRO A O 1
ATOM 719 N N . MET A 1 91 ? 2.300 15.222 -16.593 1.00 87.19 91 MET A N 1
ATOM 720 C CA . MET A 1 91 ? 1.566 15.346 -17.861 1.00 87.19 91 MET A CA 1
ATOM 721 C C . MET A 1 91 ? 0.071 15.013 -17.718 1.00 87.19 91 MET A C 1
ATOM 723 O O . MET A 1 91 ? -0.737 15.451 -18.531 1.00 87.19 91 MET A O 1
ATOM 727 N N . LEU A 1 92 ? -0.296 14.255 -16.682 1.00 88.44 92 LEU A N 1
ATOM 728 C CA . LEU A 1 92 ? -1.674 13.934 -16.317 1.00 88.44 92 LEU A CA 1
ATOM 729 C C . LEU A 1 92 ? -2.173 14.798 -15.145 1.00 88.44 92 LEU A C 1
ATOM 731 O O . LEU A 1 92 ? -3.121 14.420 -14.466 1.00 88.44 92 LEU A O 1
ATOM 735 N N . ASN A 1 93 ? -1.544 15.959 -14.907 1.00 87.31 93 ASN A N 1
ATOM 736 C CA . ASN A 1 93 ? -1.783 16.837 -13.754 1.00 87.31 93 ASN A CA 1
ATOM 737 C C . ASN A 1 93 ? -1.579 16.154 -12.386 1.00 87.31 93 ASN A C 1
ATOM 739 O O . ASN A 1 93 ? -2.115 16.614 -11.377 1.00 87.31 93 ASN A O 1
ATOM 743 N N . GLY A 1 94 ? -0.794 15.076 -12.332 1.00 84.06 94 GLY A N 1
ATOM 744 C CA . GLY A 1 94 ? -0.404 14.447 -11.076 1.00 84.06 94 GLY A CA 1
ATOM 745 C C . GLY A 1 94 ? 0.577 15.309 -10.277 1.00 84.06 94 GLY A C 1
ATOM 746 O O . GLY A 1 94 ? 1.323 16.119 -10.832 1.00 84.06 94 GLY A O 1
ATOM 747 N N . SER A 1 95 ? 0.614 15.106 -8.959 1.00 82.19 95 SER A N 1
ATOM 748 C CA . SER A 1 95 ? 1.508 15.812 -8.026 1.00 82.19 95 SER A CA 1
ATOM 749 C C . SER A 1 95 ? 2.990 15.427 -8.151 1.00 82.19 95 SER A C 1
ATOM 751 O O . SER A 1 95 ? 3.821 15.954 -7.414 1.00 82.19 95 SER A O 1
ATOM 753 N N . GLY A 1 96 ? 3.331 14.511 -9.062 1.00 79.94 96 GLY A N 1
ATOM 754 C CA . GLY A 1 96 ? 4.604 13.796 -9.081 1.00 79.94 96 GLY A CA 1
ATOM 755 C C . GLY A 1 96 ? 4.527 12.476 -8.309 1.00 79.94 96 GLY A C 1
ATOM 756 O O . GLY A 1 96 ? 3.609 12.266 -7.514 1.00 79.94 96 GLY A O 1
ATOM 757 N N . SER A 1 97 ? 5.487 11.582 -8.573 1.00 78.81 97 SER A N 1
ATOM 758 C CA . SER A 1 97 ? 5.564 10.243 -7.968 1.00 78.81 97 SER A CA 1
ATOM 759 C C . SER A 1 97 ? 5.776 10.354 -6.455 1.00 78.81 97 SER A C 1
ATOM 761 O O . SER A 1 97 ? 6.877 10.685 -6.006 1.00 78.81 97 SER A O 1
ATOM 763 N N . ALA A 1 98 ? 4.710 10.138 -5.682 1.00 84.00 98 ALA A N 1
ATOM 764 C CA . ALA A 1 98 ? 4.777 10.044 -4.230 1.00 84.00 98 ALA A CA 1
ATOM 765 C C . ALA A 1 98 ? 5.355 8.670 -3.849 1.00 84.00 98 ALA A C 1
ATOM 767 O O . ALA A 1 98 ? 4.821 7.657 -4.312 1.00 84.00 98 ALA A O 1
ATOM 768 N N . PRO A 1 99 ? 6.426 8.598 -3.039 1.00 89.56 99 PRO A N 1
ATOM 769 C CA . PRO A 1 99 ? 6.989 7.323 -2.621 1.00 89.56 99 PRO A CA 1
ATOM 770 C C . PRO A 1 99 ? 5.955 6.448 -1.913 1.00 89.56 99 PRO A C 1
ATOM 772 O O . PRO A 1 99 ? 5.071 6.938 -1.215 1.00 89.56 99 PRO A O 1
ATOM 775 N N . MET A 1 100 ? 6.118 5.131 -2.014 1.00 90.94 100 MET A N 1
ATOM 776 C CA . MET A 1 100 ? 5.239 4.166 -1.345 1.00 90.94 100 MET A CA 1
ATOM 777 C C . MET A 1 100 ? 5.091 4.433 0.166 1.00 90.94 100 MET A C 1
ATOM 779 O O . MET A 1 100 ? 4.011 4.248 0.726 1.00 90.94 100 MET A O 1
ATOM 783 N N . ALA A 1 101 ? 6.164 4.882 0.824 1.00 92.31 101 ALA A N 1
ATOM 784 C CA . ALA A 1 101 ? 6.188 5.187 2.251 1.00 92.31 101 ALA A CA 1
ATOM 785 C C . ALA A 1 101 ? 5.201 6.286 2.667 1.00 92.31 101 ALA A C 1
ATOM 787 O O . ALA A 1 101 ? 4.699 6.241 3.794 1.00 92.31 101 ALA A O 1
ATOM 788 N N . ASP A 1 102 ? 4.853 7.199 1.756 1.00 92.38 102 ASP A N 1
ATOM 789 C CA . ASP A 1 102 ? 3.879 8.258 2.016 1.00 92.38 102 ASP A CA 1
ATOM 790 C C . ASP A 1 102 ? 2.498 7.678 2.338 1.00 92.38 102 ASP A C 1
ATOM 792 O O . ASP A 1 102 ? 1.745 8.301 3.075 1.00 92.38 102 ASP A O 1
ATOM 796 N N . ALA A 1 103 ? 2.165 6.468 1.869 1.00 93.62 103 ALA A N 1
ATOM 797 C CA . ALA A 1 103 ? 0.898 5.816 2.202 1.00 93.62 103 ALA A CA 1
ATOM 798 C C . ALA A 1 103 ? 0.745 5.586 3.717 1.00 93.62 103 ALA A C 1
ATOM 800 O O . ALA A 1 103 ? -0.335 5.795 4.268 1.00 93.62 103 ALA A O 1
ATOM 801 N N . CYS A 1 104 ? 1.831 5.217 4.409 1.00 93.56 104 CYS A N 1
ATOM 802 C CA . CYS A 1 104 ? 1.813 5.020 5.859 1.00 93.56 104 CYS A CA 1
ATOM 803 C C . CYS A 1 104 ? 1.609 6.350 6.603 1.00 93.56 104 CYS A C 1
ATOM 805 O O . CYS A 1 104 ? 0.779 6.442 7.510 1.00 93.56 104 CYS A O 1
ATOM 807 N N . ASP A 1 105 ? 2.333 7.398 6.200 1.00 93.50 105 ASP A N 1
ATOM 808 C CA . ASP A 1 105 ? 2.198 8.724 6.807 1.00 93.50 105 ASP A CA 1
ATOM 809 C C . ASP A 1 105 ? 0.842 9.361 6.490 1.00 93.50 105 ASP A C 1
ATOM 811 O O . ASP A 1 105 ? 0.219 9.962 7.365 1.00 93.50 105 ASP A O 1
ATOM 815 N N . TYR A 1 106 ? 0.329 9.167 5.278 1.00 94.56 106 TYR A N 1
ATOM 816 C CA . TYR A 1 106 ? -0.996 9.624 4.884 1.00 94.56 106 TYR A CA 1
ATOM 817 C C . TYR A 1 106 ? -2.086 8.941 5.712 1.00 94.56 106 TYR A C 1
ATOM 819 O O . TYR A 1 106 ? -2.942 9.635 6.268 1.00 94.56 106 TYR A O 1
ATOM 827 N N . ALA A 1 107 ? -2.018 7.611 5.862 1.00 95.06 107 ALA A N 1
ATOM 828 C CA . ALA A 1 107 ? -2.939 6.847 6.702 1.00 95.06 107 ALA A CA 1
ATOM 829 C C . ALA A 1 107 ? -2.962 7.385 8.142 1.00 95.06 107 ALA A C 1
ATOM 831 O O . ALA A 1 107 ? -4.026 7.611 8.725 1.00 95.06 107 ALA A O 1
ATOM 832 N N . ARG A 1 108 ? -1.772 7.656 8.687 1.00 92.94 108 ARG A N 1
ATOM 833 C CA . ARG A 1 108 ? -1.582 8.109 10.064 1.00 92.94 108 ARG A CA 1
ATOM 834 C C . ARG A 1 108 ? -2.031 9.556 10.295 1.00 92.94 108 ARG A C 1
ATOM 836 O O . ARG A 1 108 ? -2.706 9.836 11.285 1.00 92.94 108 ARG A O 1
ATOM 843 N N . TYR A 1 109 ? -1.656 10.480 9.413 1.00 93.50 109 TYR A N 1
ATOM 844 C CA . TYR A 1 109 ? -1.775 11.921 9.666 1.00 93.50 109 TYR A CA 1
ATOM 845 C C . TYR A 1 109 ? -2.842 12.628 8.838 1.00 93.50 109 TYR A C 1
ATOM 847 O O . TYR A 1 109 ? -3.450 13.577 9.333 1.00 93.50 109 TYR A O 1
ATOM 855 N N . CYS A 1 110 ? -3.066 12.202 7.596 1.00 94.31 110 CYS A N 1
ATOM 856 C CA . CYS A 1 110 ? -3.956 12.901 6.672 1.00 94.31 110 CYS A CA 1
ATOM 857 C C . CYS A 1 110 ? -5.374 12.334 6.702 1.00 94.31 110 CYS A C 1
ATOM 859 O O . CYS A 1 110 ? -6.324 13.092 6.891 1.00 94.31 110 CYS A O 1
ATOM 861 N N . SER A 1 111 ? -5.529 11.018 6.545 1.00 95.12 111 SER A N 1
ATOM 862 C CA . SER A 1 111 ? -6.841 10.366 6.630 1.00 95.12 111 SER A CA 1
ATOM 863 C C . SER A 1 111 ? -7.210 9.972 8.059 1.00 95.12 111 SER A C 1
ATOM 865 O O . SER A 1 111 ? -8.394 9.842 8.363 1.00 95.12 111 SER A O 1
ATOM 867 N N . GLY A 1 112 ? -6.216 9.809 8.941 1.00 93.50 112 GLY A N 1
ATOM 868 C CA . GLY A 1 112 ? -6.422 9.492 10.355 1.00 93.50 112 GLY A CA 1
ATOM 869 C C . GLY A 1 112 ? -7.169 8.174 10.568 1.00 93.50 112 GLY A C 1
ATOM 870 O O . GLY A 1 112 ? -8.044 8.110 11.432 1.00 93.50 112 GLY A O 1
ATOM 871 N N . ILE A 1 113 ? -6.852 7.164 9.754 1.00 95.25 113 ILE A N 1
ATOM 872 C CA . ILE A 1 113 ? -7.479 5.837 9.779 1.00 95.25 113 ILE A CA 1
ATOM 873 C C . ILE A 1 113 ? -6.728 4.887 10.715 1.00 95.25 113 ILE A C 1
ATOM 875 O O . ILE A 1 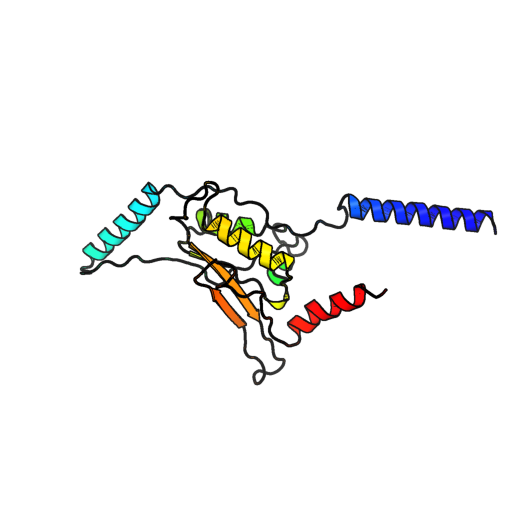113 ? -5.519 5.000 10.898 1.00 95.25 113 ILE A O 1
ATOM 879 N N . ASP A 1 114 ? -7.453 3.932 11.290 1.00 94.25 114 ASP A N 1
ATOM 880 C CA . ASP A 1 114 ? -6.936 2.971 12.264 1.00 94.25 114 ASP A CA 1
ATOM 881 C C . ASP A 1 114 ? -6.267 1.757 11.602 1.00 94.25 114 ASP A C 1
ATOM 883 O O . ASP A 1 114 ? -5.444 1.082 12.221 1.00 94.25 114 ASP A O 1
ATOM 887 N N . PHE A 1 115 ? -6.620 1.442 10.352 1.00 94.69 115 PHE A N 1
ATOM 888 C CA . PHE A 1 115 ? -5.967 0.374 9.601 1.00 94.69 115 PHE A CA 1
ATOM 889 C C . PHE A 1 115 ? -5.989 0.597 8.092 1.00 94.69 115 PHE A C 1
ATOM 891 O O . PHE A 1 115 ? -6.881 1.259 7.562 1.00 94.69 115 PHE A O 1
ATOM 898 N N . TRP A 1 116 ? -5.034 0.000 7.383 1.00 96.44 116 TRP A N 1
ATOM 899 C CA . TRP A 1 116 ? -5.021 0.013 5.923 1.00 96.44 116 TRP A CA 1
ATOM 900 C C . TRP A 1 116 ? -4.330 -1.210 5.320 1.00 96.44 116 TRP A C 1
ATOM 902 O O . TRP A 1 116 ? -3.564 -1.887 6.003 1.00 96.44 116 TRP A O 1
ATOM 912 N N . ALA A 1 117 ? -4.584 -1.497 4.043 1.00 96.69 117 ALA A N 1
ATOM 913 C CA . ALA A 1 117 ? -3.884 -2.535 3.292 1.00 96.69 117 ALA A CA 1
ATOM 914 C C . ALA A 1 117 ? -3.292 -1.979 1.996 1.00 96.69 117 ALA A C 1
ATOM 916 O O . ALA A 1 117 ? -4.005 -1.380 1.193 1.00 96.69 117 ALA A O 1
ATOM 917 N N . THR A 1 118 ? -2.006 -2.240 1.758 1.00 95.69 118 THR A N 1
ATOM 918 C CA . THR A 1 118 ? -1.415 -2.045 0.427 1.00 95.69 118 THR A CA 1
ATOM 919 C C . THR A 1 118 ? -1.908 -3.151 -0.500 1.00 95.69 118 THR A C 1
ATOM 921 O O . THR A 1 118 ? -1.739 -4.337 -0.212 1.00 95.69 118 THR A O 1
ATOM 924 N N . THR A 1 119 ? -2.558 -2.770 -1.595 1.00 97.25 119 THR A N 1
ATOM 925 C CA . THR A 1 119 ? -3.160 -3.696 -2.560 1.00 97.25 119 THR A CA 1
ATOM 926 C C . THR A 1 119 ? -2.812 -3.298 -3.985 1.00 97.25 119 THR A C 1
ATOM 928 O O . THR A 1 119 ? -3.666 -3.298 -4.861 1.00 97.25 119 THR A O 1
ATOM 931 N N . ASP A 1 120 ? -1.542 -2.982 -4.235 1.00 96.81 120 ASP A N 1
ATOM 932 C CA . ASP A 1 120 ? -1.061 -2.753 -5.597 1.00 96.81 120 ASP A CA 1
ATOM 933 C C . ASP A 1 120 ? -1.371 -3.951 -6.515 1.00 96.81 120 ASP A C 1
ATOM 935 O O . ASP A 1 120 ? -1.317 -5.115 -6.093 1.00 96.81 120 ASP A O 1
ATOM 939 N N . HIS A 1 121 ? -1.641 -3.665 -7.791 1.00 96.25 121 HIS A N 1
ATOM 940 C CA . HIS A 1 121 ? -1.895 -4.676 -8.819 1.00 96.25 121 HIS A CA 1
ATOM 941 C C . HIS A 1 121 ? -0.798 -5.751 -8.869 1.00 96.25 121 HIS A C 1
ATOM 943 O O . HIS A 1 121 ? 0.384 -5.468 -9.118 1.00 96.25 121 HIS A O 1
ATOM 949 N N . ALA A 1 122 ? -1.188 -7.017 -8.710 1.00 95.81 122 ALA A N 1
ATOM 950 C CA . ALA A 1 122 ? -0.278 -8.159 -8.748 1.00 95.81 122 ALA A CA 1
ATOM 951 C C . ALA A 1 122 ? 0.470 -8.283 -10.089 1.00 95.81 122 ALA A C 1
ATOM 953 O O . ALA A 1 122 ? 1.606 -8.768 -10.144 1.00 95.81 122 ALA A O 1
ATOM 954 N N . GLU A 1 123 ? -0.153 -7.823 -11.172 1.00 91.94 123 GLU A N 1
ATOM 955 C CA . GLU A 1 123 ? 0.350 -7.790 -12.543 1.00 91.94 123 GLU A CA 1
ATOM 956 C C . GLU A 1 123 ? 1.604 -6.911 -12.668 1.00 91.94 123 GLU A C 1
ATOM 958 O O . GLU A 1 123 ? 2.548 -7.270 -13.379 1.00 91.94 123 GLU A O 1
ATOM 963 N N . ALA A 1 124 ? 1.625 -5.792 -11.934 1.00 91.12 124 ALA A N 1
ATOM 964 C CA . ALA A 1 124 ? 2.697 -4.796 -11.912 1.00 91.12 124 ALA A CA 1
ATOM 965 C C . ALA A 1 124 ? 3.824 -5.130 -10.915 1.00 91.12 124 ALA A C 1
ATOM 967 O O . ALA A 1 124 ? 4.862 -4.448 -10.878 1.00 91.12 124 ALA A O 1
ATOM 968 N N . SER A 1 125 ? 3.632 -6.178 -10.107 1.00 92.81 125 SER A N 1
ATOM 969 C CA . SER A 1 125 ? 4.584 -6.601 -9.089 1.00 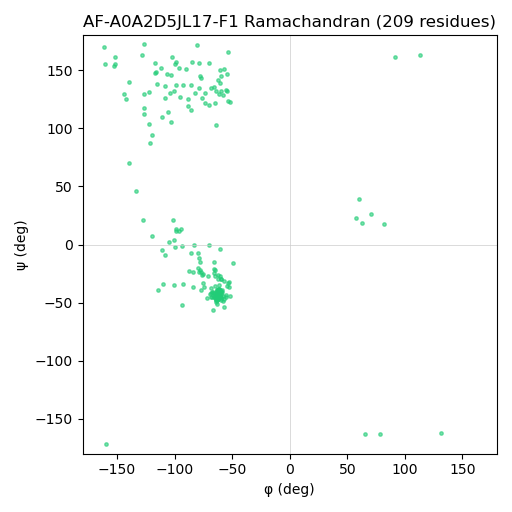92.81 125 SER A CA 1
ATOM 970 C C . SER A 1 125 ? 5.771 -7.373 -9.676 1.00 92.81 125 SER A C 1
ATOM 972 O O . SER A 1 125 ? 5.654 -8.165 -10.619 1.00 92.81 125 SER A O 1
ATOM 974 N N . THR A 1 126 ? 6.934 -7.157 -9.065 1.00 93.25 126 THR A N 1
ATOM 975 C CA . THR A 1 126 ? 8.200 -7.855 -9.323 1.00 93.25 126 THR A CA 1
ATOM 976 C C . THR A 1 126 ? 8.763 -8.365 -7.994 1.00 93.25 126 THR A C 1
ATOM 978 O O . THR A 1 126 ? 8.359 -7.850 -6.951 1.00 93.25 126 THR A O 1
ATOM 981 N N . PRO A 1 127 ? 9.720 -9.315 -7.982 1.00 95.06 127 PRO A N 1
ATOM 982 C CA . PRO A 1 127 ? 10.340 -9.765 -6.735 1.00 95.06 127 PRO A CA 1
ATOM 983 C C . PRO A 1 127 ? 10.874 -8.605 -5.888 1.00 95.06 127 PRO A C 1
ATOM 985 O O . PRO A 1 127 ? 10.574 -8.535 -4.705 1.00 95.06 127 PRO A O 1
ATOM 988 N N . ARG A 1 128 ? 11.559 -7.633 -6.513 1.00 94.62 128 ARG A N 1
ATOM 989 C CA . ARG A 1 128 ? 12.033 -6.416 -5.835 1.00 94.62 128 ARG A CA 1
ATOM 990 C C . ARG A 1 128 ? 10.885 -5.650 -5.181 1.00 94.62 128 ARG A C 1
ATOM 992 O O . ARG A 1 128 ? 10.965 -5.356 -3.997 1.00 94.62 128 ARG A O 1
ATOM 999 N N . LYS A 1 129 ? 9.842 -5.325 -5.958 1.00 95.12 129 LYS A N 1
ATOM 1000 C CA . LYS A 1 129 ? 8.698 -4.547 -5.466 1.00 95.12 129 LYS A CA 1
ATOM 1001 C C . LYS A 1 129 ? 8.002 -5.267 -4.313 1.00 95.12 129 LYS A C 1
ATOM 1003 O 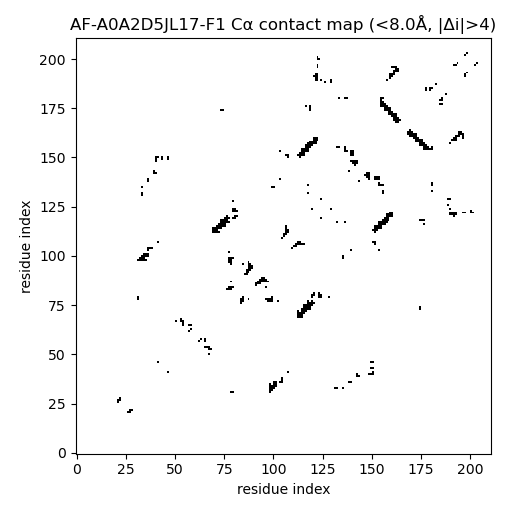O . LYS A 1 129 ? 7.699 -4.630 -3.322 1.00 95.12 129 LYS A O 1
ATOM 1008 N N . TRP A 1 130 ? 7.807 -6.582 -4.414 1.00 96.38 130 TRP A N 1
ATOM 1009 C CA . TRP A 1 130 ? 7.148 -7.360 -3.367 1.00 96.38 130 TRP A CA 1
ATOM 1010 C C . TRP A 1 130 ? 7.940 -7.420 -2.060 1.00 96.38 130 TRP A C 1
ATOM 1012 O O . TRP A 1 130 ? 7.361 -7.235 -0.993 1.00 96.38 130 TRP A O 1
ATOM 1022 N N . GLU A 1 131 ? 9.255 -7.648 -2.131 1.00 96.00 131 GLU A N 1
ATOM 1023 C CA . GLU A 1 131 ? 10.118 -7.579 -0.944 1.00 96.00 131 GLU A CA 1
ATOM 1024 C C . GLU A 1 131 ? 10.053 -6.186 -0.307 1.00 96.00 131 GLU A C 1
ATOM 1026 O O . GLU A 1 131 ? 9.798 -6.052 0.885 1.00 96.00 131 GLU A O 1
ATOM 1031 N N . GLN A 1 132 ? 10.147 -5.144 -1.128 1.00 95.50 132 GLN A N 1
ATOM 1032 C CA . GLN A 1 132 ? 10.032 -3.757 -0.691 1.00 95.50 132 GLN A CA 1
ATOM 1033 C C . GLN A 1 132 ? 8.669 -3.422 -0.055 1.00 95.50 132 GLN A C 1
ATOM 1035 O O . GLN A 1 132 ? 8.631 -2.723 0.955 1.00 95.50 132 GLN A O 1
ATOM 1040 N N . THR A 1 133 ? 7.561 -3.946 -0.587 1.00 95.56 133 THR A N 1
ATOM 1041 C CA . THR A 1 133 ? 6.223 -3.823 0.015 1.00 95.56 133 THR A CA 1
ATOM 1042 C C . THR A 1 133 ? 6.168 -4.499 1.385 1.00 95.56 133 THR A C 1
ATOM 1044 O O . THR A 1 133 ? 5.682 -3.898 2.341 1.00 95.56 133 THR A O 1
ATOM 1047 N N . LYS A 1 134 ? 6.687 -5.733 1.507 1.00 94.88 134 LYS A N 1
ATOM 1048 C CA . LYS A 1 134 ? 6.768 -6.447 2.796 1.00 94.88 134 LYS A CA 1
ATOM 1049 C C . LYS A 1 134 ? 7.540 -5.639 3.828 1.00 94.88 134 LYS A C 1
ATOM 1051 O O . LYS A 1 134 ? 7.076 -5.491 4.957 1.00 94.88 134 LYS A O 1
ATOM 1056 N N . ASP A 1 135 ? 8.690 -5.110 3.435 1.00 93.19 135 ASP A N 1
ATOM 1057 C CA . ASP A 1 135 ? 9.548 -4.340 4.326 1.00 93.19 135 ASP A CA 1
ATOM 1058 C C . ASP A 1 135 ? 8.892 -3.027 4.748 1.00 93.19 135 ASP A C 1
ATOM 1060 O O . ASP A 1 135 ? 8.934 -2.692 5.930 1.00 93.19 135 ASP A O 1
ATOM 1064 N N . LEU A 1 136 ? 8.222 -2.320 3.833 1.00 92.00 136 LEU A N 1
ATOM 1065 C CA . LEU A 1 136 ? 7.508 -1.093 4.178 1.00 92.00 136 LEU A CA 1
ATOM 1066 C C . LEU A 1 136 ? 6.358 -1.350 5.156 1.00 92.00 136 LEU A C 1
ATOM 1068 O O . LEU A 1 136 ? 6.236 -0.636 6.146 1.00 92.00 136 LEU A O 1
ATOM 1072 N N . VAL A 1 137 ? 5.516 -2.354 4.897 1.00 93.19 137 VAL A N 1
ATOM 1073 C CA . VAL A 1 137 ? 4.395 -2.691 5.793 1.00 93.19 137 VAL A CA 1
ATOM 1074 C C . VAL A 1 137 ? 4.928 -3.049 7.181 1.00 93.19 137 VAL A C 1
ATOM 1076 O O . VAL A 1 137 ? 4.405 -2.583 8.188 1.00 93.19 137 VAL A O 1
ATOM 1079 N N . ARG A 1 138 ? 6.034 -3.798 7.266 1.00 90.81 138 ARG A N 1
ATOM 1080 C CA . ARG A 1 138 ? 6.699 -4.064 8.551 1.00 90.81 138 ARG A CA 1
ATOM 1081 C C . ARG A 1 138 ? 7.190 -2.779 9.214 1.00 90.81 138 ARG A C 1
ATOM 1083 O O . ARG A 1 138 ? 6.926 -2.602 10.390 1.00 90.81 138 ARG A O 1
ATOM 1090 N N . GLN A 1 139 ? 7.832 -1.869 8.486 1.00 88.88 139 GLN A N 1
ATOM 1091 C CA . GLN A 1 139 ? 8.268 -0.573 9.031 1.00 88.88 139 GLN A CA 1
ATOM 1092 C C . GLN A 1 139 ? 7.098 0.336 9.445 1.00 88.88 139 GLN A C 1
ATOM 1094 O O . GLN A 1 139 ? 7.249 1.189 10.311 1.00 88.88 139 GLN A O 1
ATOM 1099 N N . CYS A 1 140 ? 5.924 0.190 8.832 1.00 90.00 140 CYS A N 1
ATOM 1100 C CA . CYS A 1 140 ? 4.735 0.934 9.239 1.00 90.00 140 CYS A CA 1
ATOM 1101 C C . CYS A 1 140 ? 4.107 0.333 10.508 1.00 90.00 140 CYS A C 1
ATOM 1103 O O . CYS A 1 140 ? 3.682 1.080 11.392 1.00 90.00 140 CYS A O 1
ATOM 1105 N N . SER A 1 141 ? 4.099 -1.003 10.607 1.00 84.81 141 SER A N 1
ATOM 1106 C CA . SER A 1 141 ? 3.589 -1.768 11.754 1.00 84.81 141 SER A CA 1
ATOM 1107 C C . SER A 1 141 ? 4.555 -1.843 12.940 1.00 84.81 141 SER A C 1
ATOM 1109 O O . SER A 1 141 ? 4.112 -2.093 14.053 1.00 84.81 141 SER A O 1
ATOM 1111 N N . PHE A 1 142 ? 5.850 -1.614 12.737 1.00 74.06 142 PHE A N 1
ATOM 1112 C CA . PHE A 1 142 ? 6.857 -1.443 13.779 1.00 74.06 142 PHE A CA 1
ATOM 1113 C C . PHE A 1 142 ? 7.482 -0.076 13.552 1.00 74.06 142 PHE A C 1
ATOM 1115 O O . PHE A 1 142 ? 8.258 0.077 12.612 1.00 74.06 142 PHE A O 1
ATOM 1122 N N . ALA A 1 143 ? 7.115 0.923 14.360 1.00 60.50 143 ALA A N 1
ATOM 1123 C CA . ALA A 1 143 ? 7.651 2.276 14.204 1.00 60.50 143 ALA A CA 1
ATOM 1124 C C . ALA A 1 143 ? 9.192 2.254 14.199 1.00 60.50 143 ALA A C 1
ATOM 1126 O O . ALA A 1 143 ? 9.806 1.274 14.619 1.00 60.50 143 ALA A O 1
ATOM 1127 N N . SER A 1 144 ? 9.833 3.346 13.774 1.00 54.41 144 SER A N 1
ATOM 1128 C CA . SER A 1 144 ? 11.298 3.462 13.624 1.00 54.41 144 SER A CA 1
ATOM 1129 C C . SER A 1 144 ? 12.140 3.014 14.837 1.00 54.41 144 SER A C 1
ATOM 1131 O O . SER A 1 144 ? 13.332 2.758 14.680 1.00 54.41 144 SER A O 1
ATOM 1133 N N . ASP A 1 145 ? 11.524 2.871 16.014 1.00 58.78 145 ASP A N 1
ATOM 1134 C CA . ASP A 1 145 ? 12.139 2.430 17.269 1.00 58.78 145 ASP A CA 1
ATOM 1135 C C . ASP A 1 145 ? 11.913 0.925 17.584 1.00 58.78 145 ASP A C 1
ATOM 1137 O O . ASP A 1 145 ? 12.213 0.473 18.686 1.00 58.78 145 ASP A O 1
ATOM 1141 N N . ASN A 1 146 ? 11.421 0.125 16.623 1.00 62.56 146 ASN A N 1
ATOM 1142 C CA . ASN A 1 146 ? 11.087 -1.310 16.741 1.00 62.56 146 ASN A CA 1
ATOM 1143 C C . ASN A 1 146 ? 9.967 -1.656 17.748 1.00 62.56 146 ASN A C 1
ATOM 1145 O O . ASN A 1 146 ? 9.825 -2.815 18.143 1.00 62.56 146 ASN A O 1
ATOM 1149 N N . GLU A 1 147 ? 9.151 -0.682 18.147 1.00 66.75 147 GLU A N 1
ATOM 1150 C CA . GLU A 1 147 ? 7.924 -0.918 18.917 1.00 66.75 147 GLU A CA 1
ATOM 1151 C C . GLU A 1 147 ? 6.751 -1.223 17.977 1.00 66.75 147 GLU A C 1
ATOM 1153 O O . GLU A 1 147 ? 6.587 -0.563 16.946 1.00 66.75 147 GLU A O 1
ATOM 1158 N N . GLU A 1 148 ? 5.925 -2.214 18.333 1.00 77.31 148 GLU A N 1
ATOM 1159 C CA . GLU A 1 148 ? 4.683 -2.512 17.610 1.00 77.31 148 GLU A CA 1
ATOM 1160 C C . GLU A 1 148 ? 3.785 -1.267 17.596 1.00 77.31 148 GLU A C 1
ATOM 1162 O O . GLU A 1 148 ? 3.548 -0.632 18.627 1.00 77.31 148 GLU A O 1
ATOM 1167 N N . SER A 1 149 ? 3.315 -0.890 16.408 1.00 76.56 149 SER A N 1
ATOM 1168 C CA . SER A 1 149 ? 2.438 0.257 16.228 1.00 76.56 149 SER A CA 1
ATOM 1169 C C . SER A 1 149 ? 1.143 0.048 17.000 1.00 76.56 149 SER A C 1
ATOM 1171 O O . SER A 1 149 ? 0.459 -0.966 16.872 1.00 76.56 149 SER A O 1
ATOM 1173 N N . THR A 1 150 ? 0.793 1.059 17.792 1.00 82.88 150 THR A N 1
ATOM 1174 C CA . THR A 1 150 ? -0.473 1.110 18.533 1.00 82.88 150 THR A CA 1
ATOM 1175 C C . THR A 1 150 ? -1.475 2.078 17.908 1.00 82.88 150 THR A C 1
ATOM 1177 O O . THR A 1 150 ? -2.562 2.271 18.452 1.00 82.88 150 THR A O 1
ATOM 1180 N N . ASP A 1 151 ? -1.111 2.710 16.786 1.00 89.69 151 ASP A N 1
ATOM 1181 C CA . ASP A 1 151 ? -1.851 3.824 16.200 1.00 89.69 151 ASP A CA 1
ATOM 1182 C C . ASP A 1 151 ? -2.469 3.532 14.832 1.00 89.69 151 ASP A C 1
ATOM 1184 O O . ASP A 1 151 ? -3.591 3.968 14.590 1.00 89.69 151 ASP A O 1
ATOM 1188 N N . VAL A 1 152 ? -1.773 2.798 13.961 1.00 92.00 152 VAL A N 1
ATOM 1189 C CA . VAL A 1 152 ? -2.294 2.374 12.659 1.00 92.00 152 VAL A CA 1
ATOM 1190 C C . VAL A 1 152 ? -1.818 0.962 12.334 1.00 92.00 152 VAL A C 1
ATOM 1192 O O . VAL A 1 152 ? -0.626 0.671 12.299 1.00 92.00 152 VAL A O 1
ATOM 1195 N N . VAL A 1 153 ? -2.761 0.067 12.052 1.00 92.25 153 VAL A N 1
ATOM 1196 C CA . VAL A 1 153 ? -2.452 -1.309 11.653 1.00 92.25 153 VAL A CA 1
ATOM 1197 C C . VAL A 1 153 ? -2.281 -1.367 10.142 1.00 92.25 153 VAL A C 1
ATOM 1199 O O . VAL A 1 153 ? -3.217 -1.078 9.396 1.00 92.25 153 VAL A O 1
ATOM 1202 N N . SER A 1 154 ? -1.102 -1.766 9.672 1.00 93.19 154 SER A N 1
ATOM 1203 C CA . SER A 1 154 ? -0.858 -1.940 8.241 1.00 93.19 154 SER A CA 1
ATOM 1204 C C . SER A 1 154 ? -0.856 -3.414 7.849 1.00 93.19 154 SER A C 1
ATOM 1206 O O . SER A 1 154 ? -0.198 -4.253 8.472 1.00 93.19 154 SER A O 1
ATOM 1208 N N . PHE A 1 155 ? -1.616 -3.730 6.806 1.00 95.12 155 PHE A N 1
ATOM 1209 C CA . PHE A 1 155 ? -1.715 -5.058 6.229 1.00 95.12 155 PHE A CA 1
ATOM 1210 C C . PHE A 1 155 ? -0.982 -5.117 4.901 1.00 95.12 155 PHE A C 1
ATOM 1212 O O . PHE A 1 155 ? -0.986 -4.173 4.108 1.00 95.12 155 PHE A O 1
ATOM 1219 N N . ILE A 1 156 ? -0.409 -6.283 4.631 1.00 95.25 156 ILE A N 1
ATOM 1220 C CA . ILE A 1 156 ? 0.132 -6.592 3.320 1.00 95.25 156 ILE A CA 1
ATOM 1221 C C . ILE A 1 156 ? -0.918 -7.288 2.463 1.00 95.25 156 ILE A C 1
ATOM 1223 O O . ILE A 1 156 ? -1.609 -8.203 2.916 1.00 95.25 156 ILE A O 1
ATOM 1227 N N . GLY A 1 157 ? -0.998 -6.890 1.201 1.00 96.81 157 GLY A N 1
ATOM 1228 C CA . GLY A 1 157 ? -1.853 -7.526 0.222 1.00 96.81 157 GLY A CA 1
ATOM 1229 C C . GLY A 1 157 ? -1.423 -7.246 -1.209 1.00 96.81 157 GLY A C 1
ATOM 1230 O O . GLY A 1 157 ? -0.345 -6.720 -1.478 1.00 96.81 157 GLY A O 1
ATOM 1231 N N . PHE A 1 158 ? -2.272 -7.665 -2.134 1.00 97.88 158 PHE A N 1
ATOM 1232 C CA . PHE A 1 158 ? -2.211 -7.298 -3.542 1.00 97.88 158 PHE A CA 1
ATOM 1233 C C . PHE A 1 158 ? -3.619 -7.358 -4.128 1.00 97.88 158 PHE A C 1
ATOM 1235 O O . PHE A 1 158 ? -4.462 -8.132 -3.658 1.00 97.88 158 PHE A O 1
ATOM 1242 N N . GLU A 1 159 ? -3.866 -6.584 -5.175 1.00 97.81 159 GLU A N 1
ATOM 1243 C CA . GLU A 1 159 ? -5.077 -6.732 -5.974 1.00 97.81 159 GLU A CA 1
ATOM 1244 C C . GLU A 1 159 ? -4.832 -7.761 -7.084 1.00 97.81 159 GLU A C 1
ATOM 1246 O O . GLU A 1 159 ? -3.877 -7.673 -7.857 1.00 97.81 159 GLU A O 1
ATOM 1251 N N . TRP A 1 160 ? -5.687 -8.778 -7.139 1.00 96.25 160 TRP A N 1
ATOM 1252 C CA . TRP A 1 160 ? -5.815 -9.678 -8.277 1.00 96.25 160 TRP A CA 1
ATOM 1253 C C . TRP A 1 160 ? -6.782 -9.050 -9.279 1.00 96.25 160 TRP A C 1
ATOM 1255 O O . TRP A 1 160 ? -7.965 -8.891 -8.968 1.00 96.25 160 TRP A O 1
ATOM 1265 N N . THR A 1 161 ? -6.302 -8.713 -10.476 1.00 93.25 161 THR A N 1
ATOM 1266 C CA . THR A 1 161 ? -7.037 -7.855 -11.414 1.00 93.25 161 THR A CA 1
ATOM 1267 C C . THR A 1 161 ? -7.315 -8.589 -12.716 1.00 93.25 161 THR A C 1
ATOM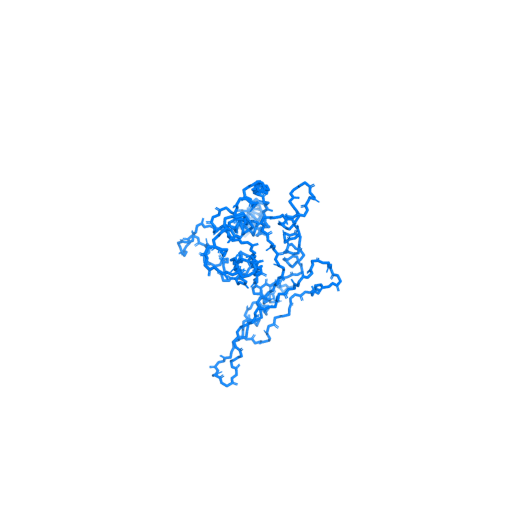 1269 O O . THR A 1 161 ? -6.494 -8.606 -13.635 1.00 93.25 161 THR A O 1
ATOM 1272 N N . GLN A 1 162 ? -8.498 -9.202 -12.822 1.00 93.00 162 GLN A N 1
ATOM 1273 C CA . GLN A 1 162 ? -8.913 -9.886 -14.043 1.00 93.00 162 GLN A CA 1
ATOM 1274 C C . GLN A 1 162 ? -9.867 -9.035 -14.871 1.00 93.00 162 GLN A C 1
ATOM 1276 O O . GLN A 1 162 ? -10.871 -8.521 -14.380 1.00 93.00 162 GLN A O 1
ATOM 1281 N N . VAL A 1 163 ? -9.561 -8.956 -16.166 1.00 89.00 163 VAL A N 1
ATOM 1282 C CA . VAL A 1 163 ? -10.386 -8.273 -17.158 1.00 89.00 163 VAL A CA 1
ATOM 1283 C C . VAL A 1 163 ? -10.678 -9.223 -18.317 1.00 89.00 163 VAL A C 1
ATOM 1285 O O . VAL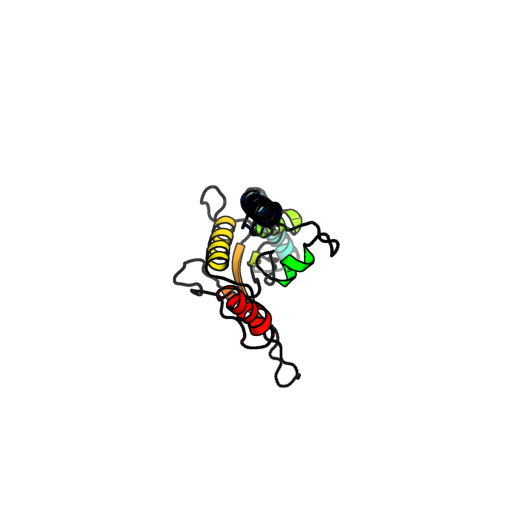 A 1 163 ? -9.760 -9.662 -19.013 1.00 89.00 163 VAL A O 1
ATOM 1288 N N . GLY A 1 164 ? -11.959 -9.528 -18.527 1.00 87.19 164 GLY A N 1
ATOM 1289 C CA . GLY A 1 164 ? -12.476 -10.185 -19.731 1.00 87.19 164 GLY A CA 1
ATOM 1290 C C . GLY A 1 164 ? -13.030 -9.186 -20.749 1.00 87.19 164 GLY A C 1
ATOM 1291 O O . GLY A 1 164 ? -13.505 -8.117 -20.368 1.00 87.19 164 GLY A O 1
ATOM 1292 N N . ALA A 1 165 ? -12.991 -9.544 -22.037 1.00 87.06 165 ALA A N 1
ATOM 1293 C CA . ALA A 1 165 ? -13.582 -8.741 -23.115 1.00 87.06 165 ALA A CA 1
ATOM 1294 C C . ALA A 1 165 ? -15.118 -8.844 -23.154 1.00 87.06 165 ALA A C 1
ATOM 1296 O O . ALA A 1 165 ? -15.794 -7.936 -23.634 1.00 87.06 165 ALA A O 1
ATOM 1297 N N . LEU A 1 166 ? -15.660 -9.952 -22.641 1.00 90.25 166 LEU A N 1
ATOM 1298 C CA . LEU A 1 166 ? -17.089 -10.208 -22.512 1.00 90.25 166 LEU A CA 1
ATOM 1299 C C . LEU A 1 166 ? -17.470 -10.317 -21.031 1.00 90.25 166 LEU A C 1
ATOM 1301 O O . LEU A 1 166 ? -16.676 -10.841 -20.246 1.00 90.25 166 LEU A O 1
ATOM 1305 N N . PRO A 1 167 ? -18.696 -9.920 -20.636 1.00 90.94 167 PRO A N 1
ATOM 1306 C CA . PRO A 1 167 ? -19.163 -10.080 -19.259 1.00 90.94 167 PRO A CA 1
ATOM 1307 C C . PRO A 1 167 ? -19.071 -11.523 -18.742 1.00 90.94 167 PRO A C 1
ATOM 1309 O O . PRO A 1 167 ? -18.733 -11.737 -17.585 1.00 90.94 167 PRO A O 1
ATOM 1312 N N . SER A 1 168 ? -19.308 -12.518 -19.606 1.00 92.69 168 SER A N 1
ATOM 1313 C CA . SER A 1 168 ? -19.205 -13.946 -19.268 1.00 92.69 168 SER A CA 1
ATOM 1314 C C . SER A 1 168 ? -17.784 -14.410 -18.930 1.00 92.69 168 SER A C 1
ATOM 1316 O O . SER A 1 168 ? -17.612 -15.490 -18.378 1.00 92.69 168 SER A O 1
ATOM 1318 N N . GLU A 1 169 ? -16.772 -13.612 -19.268 1.00 89.25 169 GLU A N 1
ATOM 1319 C CA . GLU A 1 169 ? -15.350 -13.909 -19.068 1.00 89.25 169 GLU A CA 1
ATOM 1320 C C . GLU A 1 169 ? -14.667 -12.870 -18.160 1.00 89.25 169 GLU A C 1
ATOM 1322 O O . GLU A 1 169 ? -13.441 -12.879 -18.013 1.00 89.25 169 GLU A O 1
ATOM 1327 N N . HIS A 1 170 ? -15.446 -11.956 -17.568 1.00 90.44 170 HIS A N 1
ATOM 1328 C CA . HIS A 1 170 ? -14.976 -10.891 -16.691 1.00 90.44 170 HIS A CA 1
ATOM 1329 C C . HIS A 1 170 ? -15.272 -11.241 -15.228 1.00 90.44 170 HIS A C 1
ATOM 1331 O O . HIS A 1 170 ? -16.402 -11.158 -14.754 1.00 90.44 170 HIS A O 1
ATOM 1337 N N . TYR A 1 171 ? -14.231 -11.618 -14.493 1.00 91.38 171 TYR A N 1
ATOM 1338 C CA . TYR A 1 171 ? -14.299 -12.029 -13.091 1.00 91.38 171 TYR A CA 1
ATOM 1339 C C . TYR A 1 171 ? -14.033 -10.880 -12.112 1.00 91.38 171 TYR A C 1
ATOM 1341 O O . TYR A 1 171 ? -14.094 -11.093 -10.894 1.00 91.38 171 TYR A O 1
ATOM 1349 N N . GLY A 1 172 ? -13.749 -9.685 -12.632 1.00 92.44 172 GLY A N 1
ATOM 1350 C CA . GLY A 1 172 ? -13.488 -8.484 -11.855 1.00 92.44 172 GLY A CA 1
ATOM 1351 C C . GLY A 1 172 ? -12.223 -8.591 -11.017 1.00 92.44 172 GLY A C 1
ATOM 1352 O O . GLY A 1 172 ? -11.362 -9.448 -11.235 1.00 92.44 172 GLY A O 1
ATOM 1353 N N . HIS A 1 173 ? -12.112 -7.695 -10.043 1.00 94.81 173 HIS A N 1
ATOM 1354 C CA . HIS A 1 173 ? -10.913 -7.566 -9.230 1.00 94.81 173 HIS A CA 1
ATOM 1355 C C . HIS A 1 173 ? -11.168 -7.988 -7.783 1.00 94.81 173 HIS A C 1
ATOM 1357 O O . HIS A 1 173 ? -12.306 -7.953 -7.303 1.00 94.81 173 HIS A O 1
ATOM 1363 N N . LYS A 1 174 ? -10.125 -8.471 -7.103 1.00 96.25 174 LYS A N 1
ATOM 1364 C CA . LYS A 1 174 ? -10.205 -8.988 -5.731 1.00 96.25 174 LYS A CA 1
ATOM 1365 C C . LYS A 1 174 ? -8.947 -8.632 -4.961 1.00 96.25 174 LYS A C 1
ATOM 1367 O O . LYS A 1 174 ? -7.854 -8.990 -5.389 1.00 96.25 174 LYS A O 1
ATOM 1372 N N . ASN A 1 175 ? -9.110 -8.053 -3.780 1.00 97.75 175 ASN A N 1
ATOM 1373 C CA .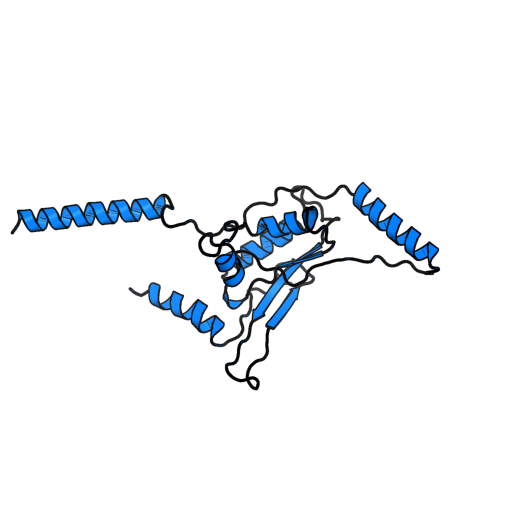 ASN A 1 175 ? -7.988 -7.846 -2.874 1.00 97.75 175 ASN A CA 1
ATOM 1374 C C . ASN A 1 175 ? -7.702 -9.126 -2.094 1.00 97.75 175 ASN A C 1
ATOM 1376 O O . ASN A 1 175 ? -8.598 -9.742 -1.513 1.00 97.75 175 ASN A O 1
ATOM 1380 N N . VAL A 1 176 ? -6.434 -9.518 -2.085 1.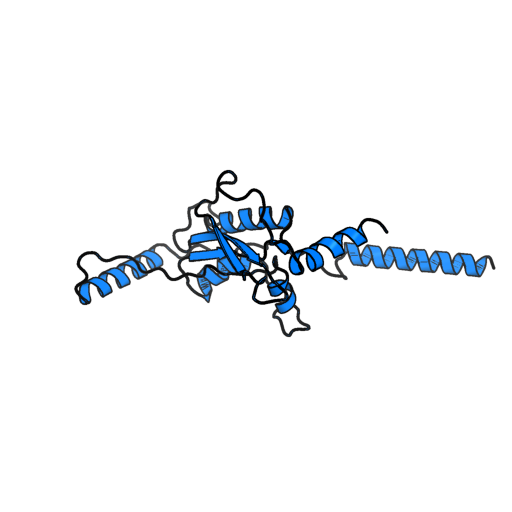00 97.50 176 VAL A N 1
ATOM 1381 C CA . VAL A 1 176 ? -5.903 -10.591 -1.248 1.00 97.50 176 VAL A CA 1
ATOM 1382 C C . VAL A 1 176 ? -5.100 -9.929 -0.145 1.00 97.50 176 VAL A C 1
ATOM 1384 O O . VAL A 1 176 ? -4.082 -9.304 -0.423 1.00 97.50 176 VAL A O 1
ATOM 1387 N N . ILE A 1 177 ? -5.563 -10.051 1.097 1.00 97.62 177 ILE A N 1
ATOM 1388 C CA . ILE A 1 177 ? -4.985 -9.364 2.256 1.00 97.62 177 ILE A CA 1
ATOM 1389 C C . ILE A 1 177 ? -4.581 -10.413 3.287 1.00 97.62 177 ILE A C 1
ATOM 1391 O O . ILE A 1 177 ? -5.362 -11.310 3.614 1.00 97.62 177 ILE A O 1
ATOM 1395 N N . PHE A 1 178 ? -3.355 -10.311 3.788 1.00 95.94 178 PHE A N 1
ATOM 1396 C CA . PHE A 1 178 ? -2.801 -11.229 4.774 1.00 95.94 178 PHE A CA 1
ATOM 1397 C C . PHE A 1 178 ? -2.900 -10.624 6.170 1.00 95.94 178 PHE A C 1
ATOM 1399 O O . PHE A 1 178 ? -2.617 -9.447 6.381 1.00 95.94 178 PHE A O 1
ATOM 1406 N N . LYS A 1 179 ? -3.288 -11.460 7.136 1.00 90.62 179 LYS A N 1
ATOM 1407 C CA . LYS A 1 179 ? -3.350 -11.078 8.550 1.00 90.62 179 LYS A CA 1
ATOM 1408 C C . LYS A 1 179 ? -1.961 -11.006 9.193 1.00 90.62 179 LYS A C 1
ATOM 1410 O O . LY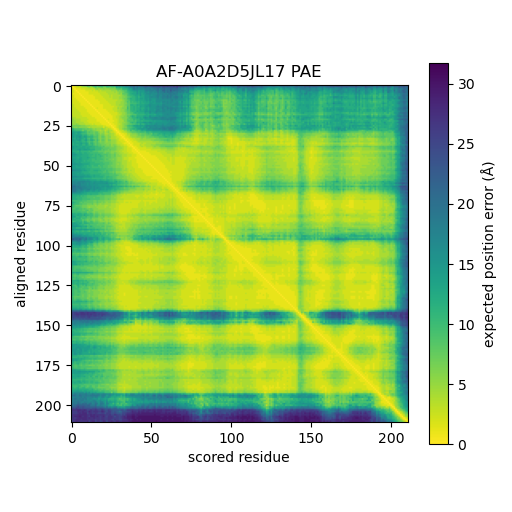S A 1 179 ? -1.749 -10.211 10.099 1.00 90.62 179 LYS A O 1
ATOM 1415 N N . ASP A 1 180 ? -1.046 -11.863 8.755 1.00 90.19 180 ASP A N 1
ATOM 1416 C CA . ASP A 1 180 ? 0.312 -11.967 9.283 1.00 90.19 180 ASP A CA 1
ATOM 1417 C C . ASP A 1 180 ? 1.316 -11.220 8.391 1.00 90.19 180 ASP A C 1
ATOM 1419 O O . ASP A 1 180 ? 1.092 -11.053 7.193 1.00 90.19 180 ASP A O 1
ATOM 1423 N N . LEU A 1 181 ? 2.461 -10.836 8.967 1.00 89.56 181 LEU A N 1
ATOM 1424 C CA . LEU A 1 181 ? 3.570 -10.176 8.255 1.00 89.56 181 LEU A CA 1
ATOM 1425 C C . LEU A 1 181 ? 4.827 -11.055 8.129 1.00 89.56 181 LEU A C 1
ATOM 1427 O O . LEU A 1 181 ? 5.809 -10.664 7.492 1.00 89.56 181 LEU A O 1
ATOM 1431 N N . GLU A 1 182 ? 4.822 -12.242 8.740 1.00 90.50 182 GLU A N 1
ATOM 1432 C CA . GLU A 1 182 ? 5.929 -13.199 8.677 1.00 90.50 182 GLU A CA 1
ATOM 1433 C C . GLU A 1 182 ? 6.070 -13.784 7.265 1.00 90.50 182 GLU A C 1
ATOM 1435 O O . GLU A 1 182 ? 5.088 -14.245 6.682 1.00 90.50 182 GLU A O 1
ATOM 1440 N N . ASP A 1 183 ? 7.297 -13.864 6.736 1.00 90.31 183 ASP A N 1
ATOM 1441 C CA . ASP A 1 183 ? 7.557 -14.330 5.360 1.00 90.31 183 ASP A CA 1
ATOM 1442 C C . ASP A 1 183 ? 6.948 -15.702 5.032 1.00 90.31 183 ASP A C 1
ATOM 1444 O O . ASP A 1 183 ? 6.549 -15.950 3.898 1.00 90.31 183 ASP A O 1
ATOM 1448 N N . LYS A 1 184 ? 6.865 -16.605 6.017 1.00 93.75 184 LYS A N 1
ATOM 1449 C CA . LYS A 1 184 ? 6.299 -17.953 5.834 1.00 93.75 184 LYS A CA 1
ATOM 1450 C C . LYS A 1 184 ? 4.767 -17.978 5.813 1.00 93.75 184 LYS A C 1
ATOM 1452 O O . LYS A 1 184 ? 4.197 -18.995 5.427 1.00 93.75 184 LYS A O 1
ATOM 1457 N N . LYS A 1 185 ? 4.117 -16.901 6.258 1.00 94.12 185 LYS A N 1
ATOM 1458 C CA . LYS A 1 185 ? 2.657 -16.775 6.371 1.00 94.12 185 LYS A CA 1
ATOM 1459 C C . LYS A 1 185 ? 2.051 -15.833 5.328 1.00 94.12 185 LYS A C 1
ATOM 1461 O O . LYS A 1 185 ? 0.833 -15.790 5.182 1.00 94.12 185 LYS A O 1
ATOM 1466 N N . VAL A 1 186 ? 2.889 -15.116 4.584 1.00 94.81 186 VAL A N 1
ATOM 1467 C CA . VAL A 1 186 ? 2.491 -14.300 3.431 1.00 94.81 186 VAL A CA 1
ATOM 1468 C C . VAL A 1 186 ? 2.822 -15.021 2.128 1.00 94.81 186 VAL A C 1
ATOM 1470 O O . VAL A 1 186 ? 3.636 -15.947 2.086 1.00 94.81 186 VAL A O 1
ATOM 1473 N N . ALA A 1 187 ? 2.200 -14.604 1.026 1.00 95.19 187 ALA A N 1
ATOM 1474 C CA . ALA A 1 187 ? 2.548 -15.155 -0.277 1.00 95.19 187 ALA A CA 1
ATOM 1475 C C . ALA A 1 187 ? 4.026 -14.894 -0.618 1.00 95.19 187 ALA A C 1
ATOM 1477 O O . ALA A 1 187 ? 4.543 -13.788 -0.460 1.00 95.19 187 ALA A O 1
ATOM 1478 N N . LYS A 1 188 ? 4.697 -15.901 -1.192 1.00 95.38 188 LYS A N 1
ATOM 1479 C CA . LYS A 1 188 ? 6.078 -15.760 -1.692 1.00 95.38 188 LYS A CA 1
ATOM 1480 C C . LYS A 1 188 ? 6.204 -14.675 -2.772 1.00 95.38 188 LYS A C 1
ATOM 1482 O O . LYS A 1 188 ? 7.266 -14.091 -2.944 1.00 95.38 188 LYS A O 1
ATOM 1487 N N . ARG A 1 189 ? 5.130 -14.453 -3.530 1.00 95.31 189 ARG A N 1
ATOM 1488 C CA . ARG A 1 189 ? 4.968 -13.401 -4.539 1.00 95.31 189 ARG A CA 1
ATOM 1489 C C . ARG A 1 189 ? 3.477 -13.188 -4.817 1.00 95.31 189 ARG A C 1
ATOM 1491 O O . ARG A 1 189 ? 2.728 -14.163 -4.694 1.00 95.31 189 ARG A O 1
ATOM 1498 N N . PRO A 1 190 ? 3.056 -12.003 -5.284 1.00 95.88 190 PRO A N 1
ATOM 1499 C CA . PRO A 1 190 ? 1.710 -11.803 -5.797 1.00 95.88 190 PRO A CA 1
ATOM 1500 C C . PRO A 1 190 ? 1.423 -12.728 -6.980 1.00 95.88 190 PRO A C 1
ATOM 1502 O O . PRO A 1 190 ? 2.310 -13.057 -7.784 1.00 95.88 190 PRO A O 1
ATOM 1505 N N . ILE A 1 191 ? 0.176 -13.176 -7.073 1.00 93.62 191 ILE A N 1
ATOM 1506 C CA . ILE A 1 191 ? -0.305 -14.016 -8.169 1.00 93.62 191 ILE A CA 1
ATOM 1507 C C . ILE A 1 191 ? -1.260 -13.156 -8.980 1.00 93.62 191 ILE A C 1
ATOM 1509 O O . ILE A 1 191 ? -2.331 -12.819 -8.498 1.00 93.62 191 ILE A O 1
ATOM 1513 N N . ALA A 1 192 ? -0.843 -12.790 -10.186 1.00 92.25 192 ALA A N 1
ATOM 1514 C CA . ALA A 1 192 ? -1.632 -11.979 -11.103 1.00 92.25 192 ALA A CA 1
ATOM 1515 C C . ALA A 1 192 ? -2.710 -12.806 -11.816 1.00 92.25 192 ALA A C 1
ATOM 1517 O O . ALA A 1 192 ? -2.555 -14.023 -11.987 1.00 92.25 192 ALA A O 1
ATOM 1518 N N . ALA A 1 193 ? -3.773 -12.151 -12.275 1.00 90.00 193 ALA A N 1
ATOM 1519 C CA . ALA A 1 193 ? -4.762 -12.794 -13.129 1.00 90.00 193 ALA A CA 1
ATOM 1520 C C . ALA A 1 193 ? -4.195 -13.000 -14.537 1.00 90.00 193 ALA A C 1
ATOM 1522 O O . ALA A 1 193 ? -3.686 -12.067 -15.142 1.00 90.00 193 ALA A O 1
ATOM 1523 N N . SER A 1 194 ? -4.289 -14.203 -15.109 1.00 78.00 194 SER A N 1
ATOM 1524 C CA . SER A 1 194 ? -3.942 -14.375 -16.530 1.00 78.00 194 SER A CA 1
ATOM 1525 C C . SER A 1 194 ? -4.850 -13.503 -17.411 1.00 78.00 194 SER A C 1
ATOM 1527 O O . SER A 1 194 ? -6.005 -13.261 -17.056 1.00 78.00 194 SER A O 1
ATOM 1529 N N . GLY A 1 195 ? -4.359 -13.053 -18.567 1.00 76.50 195 GLY A N 1
ATOM 1530 C CA . GLY A 1 195 ? -5.157 -12.287 -19.526 1.00 76.50 195 GLY A CA 1
ATOM 1531 C C . GLY A 1 195 ? -4.478 -11.016 -20.021 1.00 76.50 195 GLY A C 1
ATOM 1532 O O . GLY A 1 195 ? -3.260 -10.858 -19.938 1.00 76.50 195 GLY A O 1
ATOM 1533 N N . VAL A 1 196 ? -5.284 -10.112 -20.580 1.00 73.25 196 VAL A N 1
ATOM 1534 C CA . VAL A 1 196 ? -4.806 -8.934 -21.321 1.00 73.25 196 VAL A CA 1
ATOM 1535 C C . VAL A 1 196 ? -3.937 -7.995 -20.484 1.00 73.25 196 VAL A C 1
ATOM 1537 O O . VAL A 1 196 ? -2.915 -7.541 -20.989 1.00 73.25 196 VAL A O 1
ATOM 1540 N N . ALA A 1 197 ? -4.275 -7.763 -19.212 1.00 73.25 197 ALA A N 1
ATOM 1541 C CA . ALA A 1 197 ? -3.506 -6.888 -18.325 1.00 73.25 197 ALA A CA 1
ATOM 1542 C C . ALA A 1 197 ? -2.092 -7.437 -18.060 1.00 73.25 197 ALA A C 1
ATOM 1544 O O . ALA A 1 197 ? -1.102 -6.741 -18.289 1.00 73.25 197 ALA A O 1
ATOM 1545 N N . VAL A 1 198 ? -1.974 -8.719 -17.684 1.00 75.12 198 VAL A N 1
ATOM 1546 C CA . VAL A 1 198 ? -0.665 -9.386 -17.551 1.00 75.12 198 VAL A CA 1
ATOM 1547 C C . VAL A 1 198 ? 0.085 -9.404 -18.870 1.00 75.12 1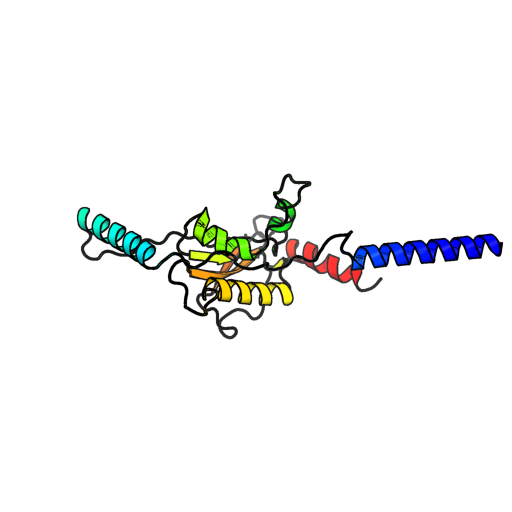98 VAL A C 1
ATOM 1549 O O . VAL A 1 198 ? 1.278 -9.122 -18.881 1.00 75.12 198 VAL A O 1
ATOM 1552 N N . ASN A 1 199 ? -0.584 -9.723 -19.978 1.00 76.94 199 ASN A N 1
ATOM 1553 C CA . ASN A 1 199 ? 0.068 -9.787 -21.283 1.00 76.94 199 ASN A CA 1
ATOM 1554 C C . ASN A 1 199 ? 0.640 -8.422 -21.688 1.00 76.94 199 ASN A C 1
ATOM 1556 O O . ASN A 1 199 ? 1.788 -8.351 -22.121 1.00 76.94 199 ASN A O 1
ATOM 1560 N N . ALA A 1 200 ? -0.119 -7.342 -21.493 1.00 73.69 200 ALA A N 1
ATOM 1561 C CA . ALA A 1 200 ? 0.322 -5.984 -21.789 1.00 73.69 200 ALA A CA 1
ATOM 1562 C C . ALA A 1 200 ? 1.517 -5.556 -20.921 1.00 73.69 200 ALA A C 1
ATOM 1564 O O . ALA A 1 200 ? 2.444 -4.923 -21.425 1.00 73.69 200 ALA A O 1
ATOM 1565 N N . LEU A 1 201 ? 1.524 -5.927 -19.638 1.00 71.00 201 LEU A N 1
ATOM 1566 C CA . LEU A 1 201 ? 2.567 -5.516 -18.696 1.00 71.00 201 LEU A CA 1
ATOM 1567 C C . LEU A 1 201 ? 3.819 -6.403 -18.738 1.00 71.00 201 LEU A C 1
ATOM 1569 O O . LEU A 1 201 ? 4.931 -5.900 -18.593 1.00 71.00 201 LEU A O 1
ATOM 1573 N N . ARG A 1 202 ? 3.672 -7.718 -18.942 1.00 67.44 202 ARG A N 1
ATOM 1574 C CA . ARG A 1 202 ? 4.779 -8.687 -18.842 1.00 67.44 202 ARG A CA 1
ATOM 1575 C C . ARG A 1 202 ? 5.371 -9.112 -20.181 1.00 67.44 202 ARG A C 1
ATOM 1577 O O . ARG A 1 202 ? 6.583 -9.297 -20.248 1.00 67.44 202 ARG A O 1
ATOM 1584 N N . ASN A 1 203 ? 4.580 -9.226 -21.250 1.00 58.69 203 ASN A N 1
ATOM 1585 C CA . ASN A 1 203 ? 5.119 -9.682 -22.541 1.00 58.69 203 ASN A CA 1
ATOM 1586 C C . ASN A 1 203 ? 5.859 -8.564 -23.293 1.00 58.69 203 ASN A C 1
ATOM 1588 O O . ASN A 1 203 ? 6.770 -8.852 -24.063 1.00 58.69 203 ASN A O 1
ATOM 1592 N N . ASN A 1 204 ? 5.552 -7.293 -23.014 1.00 50.66 204 ASN A N 1
ATOM 1593 C CA . ASN A 1 204 ? 6.318 -6.167 -23.557 1.00 50.66 204 ASN A CA 1
ATOM 1594 C C . ASN A 1 204 ? 7.720 -6.038 -22.932 1.00 50.66 204 ASN A C 1
ATOM 1596 O O . ASN A 1 204 ? 8.638 -5.580 -23.604 1.00 50.66 204 ASN A O 1
ATOM 1600 N N . ALA A 1 205 ? 7.919 -6.497 -21.690 1.00 46.94 205 ALA A N 1
ATOM 1601 C CA . ALA A 1 205 ? 9.227 -6.480 -21.027 1.00 46.94 205 ALA A CA 1
ATOM 1602 C C . ALA A 1 205 ? 10.181 -7.589 -21.522 1.00 46.94 205 ALA A C 1
ATOM 1604 O O . ALA A 1 205 ? 11.398 -7.428 -21.469 1.00 46.94 205 ALA A O 1
ATOM 1605 N N . ALA A 1 206 ? 9.650 -8.712 -22.023 1.00 41.66 206 ALA A N 1
ATOM 1606 C CA . ALA A 1 206 ? 10.457 -9.818 -22.549 1.00 41.66 206 ALA A CA 1
ATOM 1607 C C . ALA A 1 206 ? 11.032 -9.538 -23.953 1.00 41.66 206 ALA A C 1
ATOM 1609 O O . ALA A 1 206 ? 12.062 -10.098 -24.321 1.00 41.66 206 ALA A O 1
ATOM 1610 N N . ASN A 1 207 ? 10.412 -8.640 -24.726 1.00 38.19 207 ASN A N 1
ATOM 1611 C CA . ASN A 1 207 ? 10.902 -8.263 -26.057 1.00 38.19 207 ASN A CA 1
ATOM 1612 C C . ASN A 1 207 ? 12.061 -7.251 -26.033 1.00 38.19 207 ASN A C 1
ATOM 1614 O O . ASN A 1 207 ? 12.659 -7.008 -27.075 1.00 38.19 207 ASN A O 1
ATOM 1618 N N . THR A 1 208 ? 12.418 -6.690 -24.873 1.00 42.19 208 THR A N 1
ATOM 1619 C CA . THR A 1 208 ? 13.538 -5.737 -24.734 1.00 42.19 208 THR A CA 1
ATOM 1620 C C . THR A 1 208 ? 14.833 -6.362 -24.208 1.00 42.19 208 THR A C 1
ATOM 1622 O O . THR A 1 208 ? 15.831 -5.664 -24.082 1.00 42.19 208 THR A O 1
ATOM 1625 N N . SER A 1 209 ? 14.849 -7.662 -23.888 1.00 37.75 209 SER A N 1
ATOM 1626 C CA . SER A 1 209 ? 16.056 -8.369 -23.421 1.00 37.75 209 SER A CA 1
ATOM 1627 C C . SER A 1 209 ? 16.754 -9.208 -24.499 1.00 37.75 209 SER A C 1
ATOM 1629 O O . SER A 1 209 ? 17.710 -9.906 -24.181 1.00 37.75 209 SER A O 1
ATOM 1631 N N . ASN A 1 210 ? 16.279 -9.163 -25.749 1.00 33.19 210 ASN A N 1
ATOM 1632 C CA . ASN A 1 210 ? 16.813 -9.935 -26.882 1.00 33.19 210 ASN A CA 1
ATOM 1633 C C . ASN A 1 210 ? 17.161 -9.068 -28.111 1.00 33.19 210 ASN A C 1
ATOM 1635 O O . ASN A 1 210 ? 17.250 -9.590 -29.222 1.00 33.19 210 ASN A O 1
ATOM 1639 N N . SER A 1 211 ? 17.367 -7.763 -27.926 1.00 33.53 211 SER A N 1
ATOM 1640 C CA . SER A 1 211 ? 17.858 -6.848 -28.967 1.00 33.53 211 SER A CA 1
ATOM 1641 C C . SER A 1 211 ? 19.133 -6.151 -28.528 1.00 33.53 211 SER A C 1
ATOM 1643 O O . SER A 1 211 ? 19.063 -5.505 -27.457 1.00 33.53 211 SER A O 1
#

Mean predicted aligned error: 7.56 Å

pLDDT: mean 88.26, std 12.29, range [33.19, 97.88]

Nearest PDB structures (foldseek):
  8fs5-assembly1_A  TM=2.890E-01  e=4.595E-01  Saccharomyces cerevisiae
  8fs6-assembly1_A  TM=2.861E-01  e=1.217E+00  Saccharomyces cerevisiae
  7stb-assembly1_A  TM=2.718E-01  e=2.183E+00  Saccharomyces cerevisiae S288C
  7st9-assembly1_A  TM=2.810E-01  e=2.652E+00  Saccharomyces cerevisiae S288C
  6oab-assembly1_E  TM=2.468E-01  e=2.329E+00  Saccharomyces cerevisiae

Solvent-accessible surface area (backbone atoms only — not comparable to full-atom values): 12077 Å² total; per-residue (Å²): 109,71,69,58,54,52,48,52,53,49,52,50,50,52,50,50,51,52,51,52,47,33,57,75,74,34,75,83,54,74,82,89,56,54,71,69,70,82,68,75,79,67,56,66,69,60,54,51,52,53,52,50,52,50,46,55,51,35,48,74,75,67,46,89,77,66,74,88,87,80,49,65,46,76,76,36,70,34,50,69,12,64,65,47,37,55,54,16,33,60,95,67,73,21,93,41,84,59,39,47,27,51,56,55,41,37,36,56,70,71,71,60,30,41,30,38,21,46,25,31,41,18,56,54,54,46,74,68,55,49,54,51,50,54,52,49,35,48,49,50,29,24,32,99,84,74,45,75,47,88,54,36,48,52,30,52,43,23,20,30,57,32,69,39,99,45,77,95,62,40,79,46,68,46,73,48,74,38,93,51,84,49,75,90,68,37,77,93,58,73,68,47,36,80,50,61,67,33,47,64,59,52,56,60,60,62,66,66,78,80,115